Protein AF-A0A7V8E7R6-F1 (afdb_monomer)

Radius of gyration: 21.78 Å; Cα contacts (8 Å, |Δi|>4): 626; chains: 1; bounding box: 42×85×64 Å

Mean predicted aligned error: 9.99 Å

Solvent-accessible surface area (backbone atoms only — not comparable to full-atom values): 15320 Å² total; per-residue (Å²): 137,84,82,84,85,79,83,88,80,85,76,82,77,82,76,70,85,74,75,77,72,74,58,51,33,37,39,53,41,82,53,75,58,77,66,81,91,68,82,72,60,93,89,59,67,60,75,64,45,69,45,53,40,30,40,79,89,53,34,32,37,38,40,28,43,61,83,70,52,74,45,80,29,58,40,40,65,36,43,77,45,80,27,34,52,94,82,19,63,25,31,38,32,32,40,26,54,39,57,73,43,44,35,44,33,45,32,40,35,44,62,56,42,62,55,37,44,35,37,34,37,36,58,88,75,66,41,75,50,75,47,60,43,44,33,67,33,37,48,39,79,59,93,64,74,78,74,84,50,64,65,59,66,67,60,77,87,72,54,58,78,55,79,56,69,58,42,46,35,100,59,29,35,62,92,19,40,41,46,63,54,41,26,33,62,56,91,96,42,77,40,80,76,45,62,48,25,44,32,38,39,47,47,62,46,82,43,62,47,65,65,36,81,45,71,62,61,44,40,40,43,31,28,44,31,28,38,78,86,64,84,43,45,30,44,34,41,40,29,44,82,40,35,42,37,44,32,35,36,57,54,65,51,36,67,42,47,32,48,70,82,55,41,36,46,70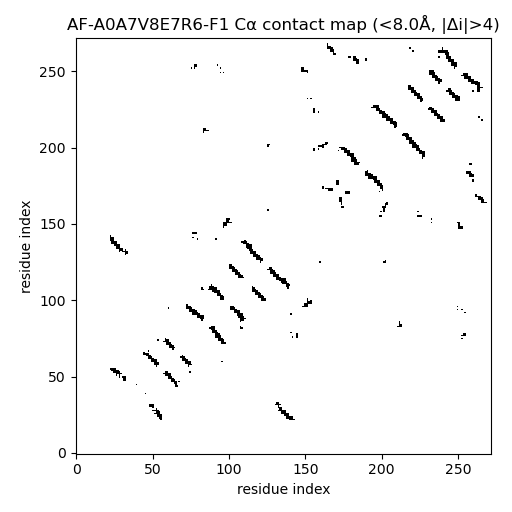,50,80,74,78,85,127

Foldseek 3Di:
DDDDDDDDDDDPDPDDPPPPDFFFWFPPLPDWQDDPPDDDPVPQQDQKTWDWGDGSVFTWIWIQHSVRDIDIWGKFFADWDQAQPPQARIWTWIKTDDAAWIKIKTKRHHQWDQKTWIWMATQVVLDIDITIGGGTTGGDPGPDRDDFDHDYQHDQVSGDQAPEFWKDDPQATNAWGKFAFWFFDDPNDTHGDAGIKTKHWRYKDWACAPNRPHRHIWMWIWIWIAGPVRPWIWTWIAIQVDQKGWIQGPRRRHITITGRPDHMGGDDDDDD

pLDDT: mean 77.64, std 20.37, range [22.27, 96.31]

Secondary structure (DSSP, 8-state):
-PPPP-------------------EEEE--S------PPPPTTPPPPPEEEEEE-SS-EEEEEE-TT--EEEEEEEEEEEEEPPTTT-SEEEEEEEEETTEEEEEEEEE-SEEEEEEEEEEETTTTEEEEEEEEEEEEE---SS---PPPP----GGGSPPP-S--EEBTTEETTEEEE-SEEEEETTEEEEEES-EEEEEEEEEEEPSSSSS-SS-EEEEEEEEEETTS--EEEEEEESS-SEEEEEETTTTEEEEEE-SS--EEPPPPP-

Sequence (272 aa):
MPFPMKPLMTLVLLAAPVLAADPEITLSLDGPAVKPSDKLPDGAKPPPELSIRLDKENASLVWTDSSLRKRTYQLDVIANHPGPRPWSDNLAWLVARSKDDFWILWAYVNEAGPHCWINYYHFSENRIRMDMFRGKYVYRPPAAFTNAPAEIDVPLEKAPVWKGRKFKHKDFGPEGGKFGKLRVLEGSDWKDREGTLLVKPLIDLDVRANNGWETEPWTEVHCLARSEDGTRLYYVVTYTAVNHGWVVDLKDGRVLKTHFGEAVKVEPKEPK

Structure (mmCIF, N/CA/C/O backbone):
data_AF-A0A7V8E7R6-F1
#
_entry.id   AF-A0A7V8E7R6-F1
#
loop_
_atom_site.group_PDB
_atom_site.id
_atom_site.type_symbol
_atom_site.label_atom_id
_atom_site.label_alt_id
_atom_site.label_comp_id
_atom_site.label_asym_id
_atom_site.label_entity_id
_atom_site.label_seq_id
_atom_site.pdbx_PDB_ins_code
_atom_site.Cartn_x
_atom_site.Cartn_y
_atom_site.Cartn_z
_atom_site.occupancy
_atom_site.B_iso_or_equiv
_atom_site.auth_seq_id
_atom_site.auth_comp_id
_atom_site.auth_asym_id
_atom_site.auth_atom_id
_atom_site.pdbx_PDB_model_num
ATOM 1 N N . MET A 1 1 ? 14.959 53.508 -27.840 1.00 29.61 1 MET A N 1
ATOM 2 C CA . MET A 1 1 ? 15.548 52.546 -28.796 1.00 29.61 1 MET A CA 1
ATOM 3 C C . MET A 1 1 ? 14.625 51.337 -28.869 1.00 29.61 1 MET A C 1
ATOM 5 O O . MET A 1 1 ? 14.282 50.825 -27.809 1.00 29.61 1 MET A O 1
ATOM 9 N N . PRO A 1 2 ? 14.136 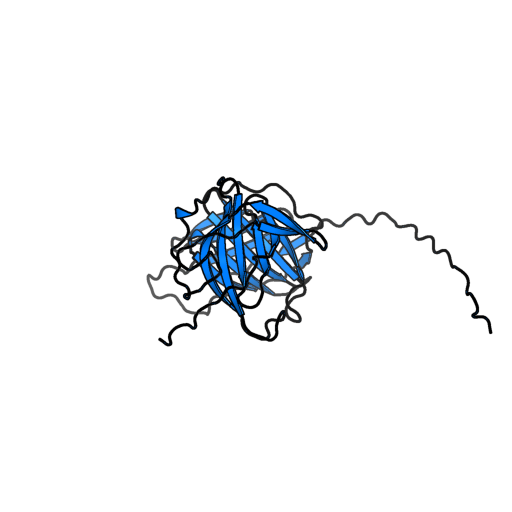50.968 -30.062 1.00 29.84 2 PRO A N 1
ATOM 10 C CA . PRO A 1 2 ? 13.119 49.936 -30.252 1.00 29.84 2 PRO A CA 1
ATOM 11 C C . PRO A 1 2 ? 13.749 48.538 -30.337 1.00 29.84 2 PRO A C 1
ATOM 13 O O . PRO A 1 2 ? 14.817 48.370 -30.923 1.00 29.84 2 PRO A O 1
ATOM 16 N N . PHE A 1 3 ? 13.076 47.535 -29.774 1.00 26.72 3 PHE A N 1
ATOM 17 C CA . PHE A 1 3 ? 13.408 46.125 -29.992 1.00 26.72 3 PHE A CA 1
ATOM 18 C C . PHE A 1 3 ? 12.838 45.657 -31.343 1.00 26.72 3 PHE A C 1
ATOM 20 O O . PHE A 1 3 ? 11.693 45.994 -31.656 1.00 26.72 3 PHE A O 1
ATOM 27 N N . PRO A 1 4 ? 13.583 44.879 -32.148 1.00 29.48 4 PRO A N 1
ATOM 28 C CA . PRO A 1 4 ? 13.071 44.364 -33.408 1.00 29.48 4 PRO A CA 1
ATOM 29 C C . PRO A 1 4 ? 12.166 43.148 -33.165 1.00 29.48 4 PRO A C 1
ATOM 31 O O . PRO A 1 4 ? 12.576 42.161 -32.555 1.00 29.48 4 PRO A O 1
ATOM 34 N N . MET A 1 5 ? 10.940 43.210 -33.690 1.00 27.50 5 MET A N 1
ATOM 35 C CA . MET A 1 5 ? 10.088 42.038 -33.894 1.00 27.50 5 MET A CA 1
ATOM 36 C C . MET A 1 5 ? 10.681 41.159 -35.004 1.00 27.50 5 MET A C 1
ATOM 38 O O . MET A 1 5 ? 11.069 41.662 -36.058 1.00 27.50 5 MET A O 1
ATOM 42 N N . LYS A 1 6 ? 10.710 39.841 -34.785 1.00 27.59 6 LYS A N 1
ATOM 43 C CA . LYS A 1 6 ? 10.916 38.831 -35.834 1.00 27.59 6 LYS A CA 1
ATOM 44 C C . LYS A 1 6 ? 9.596 38.096 -36.114 1.00 27.59 6 LYS A C 1
ATOM 46 O O . LYS A 1 6 ? 8.773 37.988 -35.207 1.00 27.59 6 LYS A O 1
ATOM 51 N N . PRO A 1 7 ? 9.376 37.636 -37.359 1.00 27.25 7 PRO A N 1
ATOM 52 C CA . PRO A 1 7 ? 8.067 37.213 -37.843 1.00 27.25 7 PRO A CA 1
ATOM 53 C C . PRO A 1 7 ? 7.628 35.861 -37.272 1.00 27.25 7 PRO A C 1
ATOM 55 O O . PRO A 1 7 ? 8.436 34.958 -37.056 1.00 27.25 7 PRO A O 1
ATOM 58 N N . LEU A 1 8 ? 6.313 35.742 -37.081 1.00 24.84 8 LEU A N 1
ATOM 59 C CA . LEU A 1 8 ? 5.605 34.513 -36.750 1.00 24.84 8 LEU A CA 1
ATOM 60 C C . LEU A 1 8 ? 5.703 33.552 -37.946 1.00 24.84 8 LEU A C 1
ATOM 62 O O . LEU A 1 8 ? 5.167 33.832 -39.017 1.00 24.84 8 LEU A O 1
ATOM 66 N N . MET A 1 9 ? 6.397 32.429 -37.775 1.00 23.08 9 MET A N 1
ATOM 67 C CA . MET A 1 9 ? 6.397 31.335 -38.743 1.00 23.08 9 MET A CA 1
ATOM 68 C C . MET A 1 9 ? 5.284 30.364 -38.335 1.00 23.08 9 MET A C 1
ATOM 70 O O . MET A 1 9 ? 5.404 29.647 -37.343 1.00 23.08 9 MET A O 1
ATOM 74 N N . THR A 1 10 ? 4.164 30.389 -39.056 1.00 25.72 10 THR A N 1
ATOM 75 C CA . THR A 1 10 ? 3.046 29.460 -38.855 1.00 25.72 10 THR A CA 1
ATOM 76 C C . THR A 1 10 ? 3.458 28.071 -39.335 1.00 25.72 10 THR A C 1
ATOM 78 O O . THR A 1 10 ? 3.498 27.805 -40.534 1.00 25.72 10 THR A O 1
ATOM 81 N N . LEU A 1 11 ? 3.770 27.182 -38.394 1.00 22.27 11 LEU A N 1
ATOM 82 C CA . LEU A 1 11 ? 3.982 25.764 -38.659 1.00 22.27 11 LEU A CA 1
ATOM 83 C C . LEU A 1 11 ? 2.630 25.047 -38.544 1.00 22.27 11 LEU A C 1
ATOM 85 O O . LEU A 1 11 ? 2.137 24.799 -37.446 1.00 22.27 11 LEU A O 1
ATOM 89 N N . VAL A 1 12 ? 2.010 24.739 -39.684 1.00 24.33 12 VAL A N 1
ATOM 90 C CA . VAL A 1 12 ? 0.853 23.836 -39.738 1.00 24.33 12 VAL A CA 1
ATOM 91 C C . VAL A 1 12 ? 1.382 22.407 -39.608 1.00 24.33 12 VAL A C 1
ATOM 93 O O . VAL A 1 12 ? 1.793 21.803 -40.596 1.00 24.33 12 VAL A O 1
ATOM 96 N N . LEU A 1 13 ? 1.415 21.869 -38.384 1.00 23.72 13 LEU A N 1
ATOM 97 C CA . LEU A 1 13 ? 1.573 20.429 -38.184 1.00 23.72 13 LEU A CA 1
ATOM 98 C C . LEU A 1 13 ? 0.229 19.753 -38.467 1.00 23.72 13 LEU A C 1
ATOM 100 O O . LEU A 1 13 ? -0.697 19.809 -37.659 1.00 23.72 13 LEU A O 1
ATOM 104 N N . LEU A 1 14 ? 0.143 19.084 -39.613 1.00 26.44 14 LEU A N 1
ATOM 105 C CA . LEU A 1 14 ? -0.821 18.011 -39.825 1.00 26.44 14 LEU A CA 1
ATOM 106 C C . LEU A 1 14 ? -0.431 16.860 -38.891 1.00 26.44 14 LEU A C 1
ATOM 108 O O . LEU A 1 14 ? 0.459 16.069 -39.199 1.00 26.44 14 LEU A O 1
ATOM 112 N N . ALA A 1 15 ? -1.061 16.802 -37.719 1.00 27.45 15 ALA A N 1
ATOM 113 C CA . ALA A 1 15 ? -0.981 15.641 -36.848 1.00 27.45 15 ALA A CA 1
ATOM 114 C C . ALA A 1 15 ? -1.696 14.476 -37.545 1.00 27.45 15 ALA A C 1
ATOM 116 O O . ALA A 1 15 ? -2.922 14.455 -37.651 1.00 27.45 15 ALA A O 1
ATOM 117 N N . ALA A 1 16 ? -0.923 13.512 -38.044 1.00 29.59 16 ALA A N 1
ATOM 118 C CA . ALA A 1 16 ? -1.454 12.186 -38.315 1.00 29.59 16 ALA A CA 1
ATOM 119 C C . ALA A 1 16 ? -2.061 11.635 -37.010 1.00 29.59 16 ALA A C 1
ATOM 121 O O . ALA A 1 16 ? -1.500 11.894 -35.939 1.00 29.59 16 ALA A O 1
ATOM 122 N N . PRO A 1 17 ? -3.181 10.893 -37.058 1.00 29.42 17 PRO A N 1
ATOM 123 C CA . PRO A 1 17 ? -3.684 10.215 -35.877 1.00 29.42 17 PRO A CA 1
ATOM 124 C C . PRO A 1 17 ? -2.601 9.242 -35.412 1.00 29.42 17 PRO A C 1
ATOM 126 O O . PRO A 1 17 ? -2.342 8.222 -36.050 1.00 29.42 17 PRO A O 1
ATOM 129 N N . VAL A 1 18 ? -1.935 9.585 -34.310 1.00 30.77 18 VAL A N 1
ATOM 130 C CA . VAL A 1 18 ? -1.159 8.622 -33.542 1.00 30.77 18 VAL A CA 1
ATOM 131 C C . VAL A 1 18 ? -2.196 7.632 -33.037 1.00 30.77 18 VAL A C 1
ATOM 133 O O . VAL A 1 18 ? -2.938 7.926 -32.103 1.00 30.77 18 VAL A O 1
ATOM 136 N N . LEU A 1 19 ? -2.314 6.495 -33.727 1.00 30.22 19 LEU A N 1
ATOM 137 C CA . LEU A 1 19 ? -2.938 5.299 -33.182 1.00 30.22 19 LEU A CA 1
ATOM 138 C C . LEU A 1 19 ? -2.302 5.102 -31.809 1.00 30.22 19 LEU A C 1
ATOM 140 O O . LEU A 1 19 ? -1.106 4.823 -31.721 1.00 30.22 19 LEU A O 1
ATOM 144 N N . ALA A 1 20 ? -3.074 5.374 -30.757 1.00 32.69 20 ALA A N 1
ATOM 145 C CA . ALA A 1 20 ? -2.642 5.169 -29.391 1.00 32.69 20 ALA A CA 1
ATOM 146 C C . ALA A 1 20 ? -2.243 3.699 -29.289 1.00 32.69 20 ALA A C 1
ATOM 148 O O . ALA A 1 20 ? -3.095 2.817 -29.381 1.00 32.69 20 ALA A O 1
ATOM 149 N N . ALA A 1 21 ? -0.939 3.438 -29.213 1.00 34.12 21 ALA A N 1
ATOM 150 C CA . ALA A 1 21 ? -0.452 2.107 -28.925 1.00 34.12 21 ALA A CA 1
ATOM 151 C C . ALA A 1 21 ? -1.077 1.702 -27.587 1.00 34.12 21 ALA A C 1
ATOM 153 O O . ALA A 1 21 ? -0.951 2.446 -26.610 1.00 34.12 21 ALA A O 1
ATOM 154 N N . ASP A 1 22 ? -1.790 0.574 -27.570 1.00 31.77 22 ASP A N 1
ATOM 155 C CA . ASP A 1 22 ? -2.333 -0.001 -26.342 1.00 31.77 22 ASP A CA 1
ATOM 156 C C . ASP A 1 22 ? -1.245 0.019 -25.256 1.00 31.77 22 ASP A C 1
ATOM 158 O O . ASP A 1 22 ? -0.091 -0.324 -25.552 1.00 31.77 22 ASP A O 1
ATOM 162 N N . PRO A 1 23 ? -1.561 0.413 -24.012 1.00 34.09 23 PRO A N 1
ATOM 163 C CA . PRO A 1 23 ? -0.580 0.341 -22.946 1.00 34.09 23 PRO A CA 1
ATOM 164 C C . PRO A 1 23 ? -0.140 -1.114 -22.759 1.00 34.09 23 PRO A C 1
ATOM 166 O O . PRO A 1 23 ? -0.935 -1.991 -22.430 1.00 34.09 23 PRO A O 1
ATOM 169 N N . GLU A 1 24 ? 1.141 -1.370 -23.008 1.00 35.69 24 GLU A N 1
ATOM 170 C CA . GLU A 1 24 ? 1.764 -2.675 -22.829 1.00 35.69 24 GLU A CA 1
ATOM 171 C C . GLU A 1 24 ? 2.486 -2.688 -21.479 1.00 35.69 24 GLU A C 1
ATOM 173 O O . GLU A 1 24 ? 3.536 -2.064 -21.314 1.00 35.69 24 GLU A O 1
ATOM 178 N N . ILE A 1 25 ? 1.918 -3.399 -20.506 1.00 38.38 25 ILE A N 1
ATOM 179 C CA . ILE A 1 25 ? 2.658 -3.848 -19.328 1.00 38.38 25 ILE A CA 1
ATOM 180 C C . ILE A 1 25 ? 2.915 -5.332 -19.527 1.00 38.38 25 ILE A C 1
ATOM 182 O O . ILE A 1 25 ? 2.019 -6.153 -19.350 1.00 38.38 25 ILE A O 1
ATOM 186 N N . THR A 1 26 ? 4.155 -5.660 -19.868 1.00 40.03 26 THR A N 1
ATOM 187 C CA . THR A 1 26 ? 4.641 -7.035 -19.826 1.00 40.03 26 THR A CA 1
ATOM 188 C C . THR A 1 26 ? 5.736 -7.086 -18.764 1.00 40.03 26 THR A C 1
ATOM 190 O O . THR A 1 26 ? 6.922 -6.915 -19.058 1.00 40.03 26 THR A O 1
ATOM 193 N N . LEU A 1 27 ? 5.345 -7.308 -17.504 1.00 44.38 27 LEU A N 1
ATOM 194 C CA . LEU A 1 27 ? 6.258 -7.885 -16.515 1.00 44.38 27 LEU A CA 1
ATOM 195 C C . LEU A 1 27 ? 6.048 -9.402 -16.531 1.00 44.38 27 LEU A C 1
ATOM 197 O O . LEU A 1 27 ? 5.333 -9.967 -15.700 1.00 44.38 27 LEU A O 1
ATOM 201 N N . SER A 1 28 ? 6.692 -10.060 -17.500 1.00 38.59 28 SER A N 1
ATOM 202 C CA . SER A 1 28 ? 6.899 -11.510 -17.456 1.00 38.59 28 SER A CA 1
ATOM 203 C C . SER A 1 28 ? 8.041 -11.778 -16.487 1.00 38.59 28 SER A C 1
ATOM 205 O O . SER A 1 28 ? 9.219 -11.779 -16.848 1.00 38.59 28 SER A O 1
ATOM 207 N N . LEU A 1 29 ? 7.698 -11.923 -15.212 1.00 43.72 29 LEU A N 1
ATOM 208 C CA . LEU A 1 29 ? 8.645 -12.310 -14.175 1.00 43.72 29 LEU A CA 1
ATOM 209 C C . LEU A 1 29 ? 8.659 -13.839 -14.111 1.00 43.72 29 LEU A C 1
ATOM 211 O O . LEU A 1 29 ? 8.202 -14.447 -13.147 1.00 43.72 29 LEU A O 1
ATOM 215 N N . ASP A 1 30 ? 9.152 -14.466 -15.180 1.00 34.34 30 ASP A N 1
ATOM 216 C CA . ASP A 1 30 ? 9.406 -15.906 -15.209 1.00 34.34 30 ASP A CA 1
ATOM 217 C C . ASP A 1 30 ? 10.691 -16.194 -14.429 1.00 34.34 30 ASP A C 1
ATOM 219 O O . ASP A 1 30 ? 11.788 -16.328 -14.973 1.00 34.34 30 ASP A O 1
ATOM 223 N N . GLY A 1 31 ? 10.559 -16.229 -13.109 1.00 34.59 31 GLY A N 1
ATOM 224 C CA . GLY A 1 31 ? 11.635 -16.603 -12.207 1.00 34.59 31 GLY A CA 1
ATOM 225 C C . GLY A 1 31 ? 11.184 -16.525 -10.751 1.00 34.59 31 GLY A C 1
ATOM 226 O O . GLY A 1 31 ? 10.507 -15.564 -10.381 1.00 34.59 31 GLY A O 1
ATOM 227 N N . PRO A 1 32 ? 11.543 -17.504 -9.901 1.00 38.00 32 PRO A N 1
ATOM 228 C CA . PRO A 1 32 ? 11.244 -17.419 -8.479 1.00 38.00 32 PRO A CA 1
ATOM 229 C C . PRO A 1 32 ? 11.899 -16.164 -7.894 1.00 38.00 32 PRO A C 1
ATOM 231 O O . PRO A 1 32 ? 13.014 -15.796 -8.283 1.00 38.00 32 PRO A O 1
ATOM 234 N N . ALA A 1 33 ? 11.244 -15.528 -6.918 1.00 47.72 33 ALA A N 1
ATOM 235 C CA . ALA A 1 33 ? 11.932 -14.584 -6.044 1.00 47.72 33 ALA A CA 1
ATOM 236 C C . ALA A 1 33 ? 13.171 -15.302 -5.484 1.00 47.72 33 ALA A C 1
ATOM 238 O O . ALA A 1 33 ? 13.044 -16.334 -4.819 1.00 47.72 33 ALA A O 1
ATOM 239 N N . VAL A 1 34 ? 14.371 -14.816 -5.819 1.00 41.66 34 VAL A N 1
ATOM 240 C CA . VAL A 1 34 ? 15.618 -15.484 -5.428 1.00 41.66 34 VAL A CA 1
ATOM 241 C C . VAL A 1 34 ? 15.714 -15.436 -3.907 1.00 41.66 34 VAL A C 1
ATOM 243 O O . VAL A 1 34 ? 16.035 -14.397 -3.333 1.00 41.66 34 VAL A O 1
ATOM 246 N N . LYS A 1 35 ? 15.434 -16.562 -3.246 1.00 48.91 35 LYS A N 1
ATOM 247 C CA . LYS A 1 35 ? 15.806 -16.757 -1.845 1.00 48.91 35 LYS A CA 1
ATOM 248 C C . LYS A 1 35 ? 17.304 -17.082 -1.788 1.00 48.91 35 LYS A C 1
ATOM 250 O O . LYS A 1 35 ? 17.801 -17.765 -2.688 1.00 48.91 35 LYS A O 1
ATOM 255 N N . PRO A 1 36 ? 18.033 -16.604 -0.764 1.00 38.38 36 PRO A N 1
ATOM 256 C CA . PRO A 1 36 ? 19.377 -17.090 -0.472 1.00 38.38 36 PRO A CA 1
ATOM 257 C C . PRO A 1 36 ? 19.381 -18.625 -0.443 1.00 38.38 36 PRO A C 1
ATOM 259 O O . PRO A 1 36 ? 18.418 -19.241 0.010 1.00 38.38 36 PRO A O 1
ATOM 262 N N . SER A 1 37 ? 20.430 -19.218 -1.004 1.00 40.53 37 SER A N 1
ATOM 263 C CA . SER A 1 37 ? 20.566 -20.614 -1.436 1.00 40.53 37 SER A CA 1
ATOM 264 C C . SER A 1 37 ? 20.646 -21.663 -0.316 1.00 40.53 37 SER A C 1
ATOM 266 O O . SER A 1 37 ? 21.467 -22.579 -0.390 1.00 40.53 37 SER A O 1
ATOM 268 N N . ASP A 1 38 ? 19.810 -21.570 0.710 1.00 45.09 38 ASP A N 1
ATOM 269 C CA . ASP A 1 38 ? 19.835 -22.521 1.814 1.00 45.09 38 ASP A CA 1
ATOM 270 C C . ASP A 1 38 ? 18.951 -23.726 1.477 1.00 45.09 38 ASP A C 1
ATOM 272 O O . ASP A 1 38 ? 17.733 -23.611 1.312 1.00 45.09 38 ASP A O 1
ATOM 276 N N . LYS A 1 39 ? 19.569 -24.910 1.363 1.00 54.25 39 LYS A N 1
ATOM 277 C CA . LYS A 1 39 ? 18.823 -26.173 1.389 1.00 54.25 39 LYS A CA 1
ATOM 278 C C . LYS A 1 39 ? 17.984 -26.188 2.666 1.00 54.25 39 LYS A C 1
ATOM 280 O O . LYS A 1 39 ? 18.527 -26.070 3.763 1.00 54.25 39 LYS A O 1
ATOM 285 N N . LEU A 1 40 ? 16.669 -26.324 2.518 1.00 53.66 40 LEU A N 1
ATOM 286 C CA . LEU A 1 40 ? 15.777 -26.488 3.659 1.00 53.66 40 LEU A CA 1
ATOM 287 C C . LEU A 1 40 ? 16.132 -27.793 4.398 1.00 53.66 40 LEU A C 1
ATOM 289 O O . LEU A 1 40 ? 16.408 -28.792 3.730 1.00 53.66 40 LEU A O 1
ATOM 293 N N . PRO A 1 41 ? 16.129 -27.808 5.743 1.00 68.69 41 PRO A N 1
ATOM 294 C CA . PRO A 1 41 ? 16.259 -29.040 6.515 1.00 68.69 41 PRO A CA 1
ATOM 295 C C . PRO A 1 41 ? 15.200 -30.069 6.104 1.00 68.69 41 PRO A C 1
ATOM 297 O O . PRO A 1 41 ? 14.075 -29.690 5.762 1.00 68.69 41 PRO A O 1
ATOM 300 N N . ASP A 1 42 ? 15.524 -31.360 6.195 1.00 67.75 42 ASP A N 1
ATOM 301 C CA . ASP A 1 42 ? 14.552 -32.428 5.945 1.00 67.75 42 ASP A CA 1
ATOM 302 C C . ASP A 1 42 ? 13.309 -32.241 6.834 1.00 67.75 42 ASP A C 1
ATOM 304 O O . ASP A 1 42 ? 13.399 -32.127 8.057 1.00 67.75 42 ASP A O 1
ATOM 308 N N . GLY A 1 43 ? 12.134 -32.163 6.202 1.00 71.62 43 GLY A N 1
ATOM 309 C CA . GLY A 1 43 ? 10.846 -31.939 6.871 1.00 71.62 43 GLY A CA 1
ATOM 310 C C . GLY A 1 43 ? 10.443 -30.471 7.076 1.00 71.62 43 GLY A C 1
ATOM 311 O O . GLY A 1 43 ? 9.321 -30.213 7.519 1.00 71.62 43 GLY A O 1
ATOM 312 N N . ALA A 1 44 ? 11.289 -29.495 6.728 1.00 69.94 44 ALA A N 1
ATOM 313 C CA . ALA A 1 44 ? 10.899 -28.088 6.767 1.00 69.94 44 ALA A CA 1
ATOM 314 C C . ALA A 1 44 ? 9.915 -27.758 5.631 1.00 69.94 44 ALA A C 1
ATOM 316 O O . ALA A 1 44 ? 10.143 -28.078 4.463 1.00 69.94 44 ALA A O 1
ATOM 317 N N . LYS A 1 45 ? 8.809 -27.082 5.969 1.00 67.00 45 LYS A N 1
ATOM 318 C CA . LYS A 1 45 ? 7.871 -26.570 4.963 1.00 67.00 45 LYS A CA 1
ATOM 319 C C . LYS A 1 45 ? 8.560 -25.496 4.115 1.00 67.00 45 LYS A C 1
ATOM 321 O O . LYS A 1 45 ? 9.253 -24.646 4.683 1.00 67.00 45 LYS A O 1
ATOM 326 N N . PRO A 1 46 ? 8.354 -25.485 2.787 1.00 64.06 46 PRO A N 1
ATOM 327 C CA . PRO A 1 46 ? 8.902 -24.434 1.955 1.00 64.06 46 PRO A CA 1
ATOM 328 C C . PRO A 1 46 ? 8.329 -23.074 2.377 1.00 64.06 46 PRO A C 1
ATOM 330 O O . PRO A 1 46 ? 7.144 -22.970 2.711 1.00 64.06 46 PRO A O 1
ATOM 333 N N . PRO A 1 47 ? 9.157 -22.017 2.395 1.00 65.12 47 PRO A N 1
ATOM 334 C CA . PRO A 1 47 ? 8.676 -20.683 2.701 1.00 65.12 47 PRO A CA 1
ATOM 335 C C . PRO A 1 47 ? 7.697 -20.231 1.608 1.00 65.12 47 PRO A C 1
ATOM 337 O O . PRO A 1 47 ? 7.984 -20.511 0.441 1.00 65.12 47 PRO A O 1
ATOM 340 N N . PRO A 1 48 ? 6.632 -19.473 1.942 1.00 69.75 48 PRO A N 1
ATOM 341 C CA . PRO A 1 48 ? 5.665 -18.984 0.964 1.00 69.75 48 PRO A CA 1
ATOM 342 C C . PRO A 1 48 ? 6.336 -18.345 -0.253 1.00 69.75 48 PRO A C 1
ATOM 344 O O . PRO A 1 48 ? 7.370 -17.663 -0.130 1.00 69.75 48 PRO A O 1
ATOM 347 N N . GLU A 1 49 ? 5.765 -18.593 -1.422 1.00 74.75 49 GLU A N 1
ATOM 348 C CA . GLU A 1 49 ? 6.257 -18.111 -2.708 1.00 74.75 49 GLU A CA 1
ATOM 349 C C . GLU A 1 49 ? 5.235 -17.167 -3.333 1.00 74.75 49 GLU A C 1
ATOM 351 O O . GLU A 1 49 ? 4.033 -17.431 -3.319 1.00 74.75 49 GLU A O 1
ATOM 356 N N . LEU A 1 50 ? 5.735 -16.054 -3.862 1.00 70.56 50 LEU A N 1
ATOM 357 C CA . LEU A 1 50 ? 4.949 -15.071 -4.584 1.00 70.56 50 LEU A CA 1
ATOM 358 C C . LEU A 1 50 ? 5.442 -15.041 -6.026 1.00 70.56 50 LEU A C 1
ATOM 360 O O . LEU A 1 50 ? 6.618 -14.769 -6.274 1.00 70.56 50 LEU A O 1
ATOM 364 N N . SER A 1 51 ? 4.538 -15.292 -6.961 1.00 71.50 51 SER A N 1
ATOM 365 C CA . SER A 1 51 ? 4.770 -15.098 -8.386 1.00 71.50 51 SER A CA 1
ATOM 366 C C . SER A 1 51 ? 3.828 -14.006 -8.871 1.00 71.50 51 SER A C 1
ATOM 368 O O . SER A 1 51 ? 2.631 -14.037 -8.594 1.00 71.50 51 SER A O 1
ATOM 370 N N . ILE A 1 52 ? 4.367 -13.025 -9.583 1.00 69.81 52 ILE A N 1
ATOM 371 C CA . ILE A 1 52 ? 3.591 -11.927 -10.156 1.00 69.81 52 ILE A CA 1
ATOM 372 C C . ILE A 1 52 ? 3.712 -12.052 -11.665 1.00 69.81 52 ILE A C 1
ATOM 374 O O . ILE A 1 52 ? 4.819 -12.060 -12.197 1.00 69.81 52 ILE A O 1
ATOM 378 N N . ARG A 1 53 ? 2.576 -12.146 -12.347 1.00 68.25 53 ARG A N 1
ATOM 379 C CA . ARG A 1 53 ? 2.508 -12.131 -13.802 1.00 68.25 53 ARG A CA 1
ATOM 380 C C . ARG A 1 53 ? 1.732 -10.898 -14.214 1.00 68.25 53 ARG A C 1
ATOM 382 O O . ARG A 1 53 ? 0.559 -10.780 -13.884 1.00 68.25 53 ARG A O 1
ATOM 389 N N . LEU A 1 54 ? 2.376 -9.986 -14.926 1.00 63.50 54 LEU A N 1
ATOM 390 C CA . LEU A 1 54 ? 1.703 -8.831 -15.508 1.00 63.50 54 LEU A CA 1
ATOM 391 C C . LEU A 1 54 ? 1.845 -8.966 -17.015 1.00 63.50 54 LEU A C 1
ATOM 393 O O . LEU A 1 54 ? 2.935 -8.754 -17.541 1.00 63.50 54 LEU A O 1
ATOM 397 N N . ASP A 1 55 ? 0.780 -9.385 -17.687 1.00 60.66 55 ASP A N 1
ATOM 398 C CA . ASP A 1 55 ? 0.715 -9.372 -19.145 1.00 60.66 55 ASP A CA 1
ATOM 399 C C . ASP A 1 55 ? -0.431 -8.481 -19.642 1.00 60.66 55 ASP A C 1
ATOM 401 O O . ASP A 1 55 ? -1.254 -8.001 -18.858 1.00 60.66 55 ASP A O 1
ATOM 405 N N . LYS A 1 56 ? -0.449 -8.238 -20.959 1.00 54.75 56 LYS A N 1
ATOM 406 C CA . LYS A 1 56 ? -1.381 -7.327 -21.640 1.00 54.75 56 LYS A CA 1
ATOM 407 C C . LYS A 1 56 ? -2.855 -7.642 -21.357 1.00 54.75 56 LYS A C 1
ATOM 409 O O . LYS A 1 56 ? -3.682 -6.735 -21.386 1.00 54.75 56 LYS A O 1
ATOM 414 N N . GLU A 1 57 ? -3.186 -8.909 -21.132 1.00 58.72 57 GLU A N 1
ATOM 415 C CA . GLU A 1 57 ? -4.569 -9.378 -21.021 1.00 58.72 57 GLU A CA 1
ATOM 416 C C . GLU A 1 57 ? -4.949 -9.695 -19.573 1.00 58.72 57 GLU A C 1
ATOM 418 O O . GLU A 1 57 ? -6.108 -9.552 -19.194 1.00 58.72 57 GLU A O 1
ATOM 423 N N . ASN A 1 58 ? -3.976 -10.108 -18.758 1.00 64.12 58 ASN A N 1
ATOM 424 C CA . ASN A 1 58 ? -4.163 -10.570 -17.396 1.00 64.12 58 ASN A CA 1
ATOM 425 C C . ASN A 1 58 ? -2.970 -10.164 -16.520 1.00 64.12 58 ASN A C 1
ATOM 427 O O . ASN A 1 58 ? -1.874 -10.729 -16.577 1.00 64.12 58 ASN A O 1
AT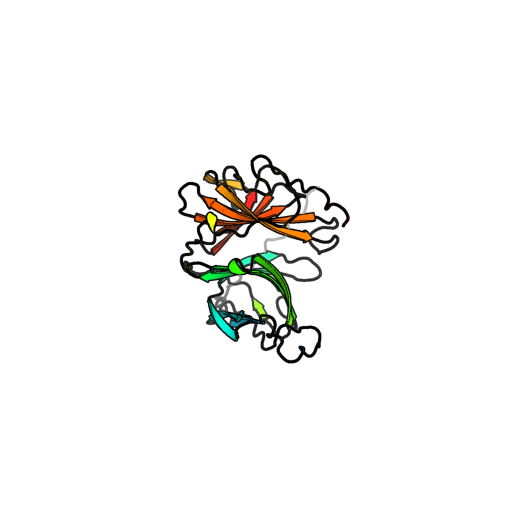OM 431 N N . ALA A 1 59 ? -3.220 -9.226 -15.616 1.00 76.25 59 ALA A N 1
ATOM 432 C CA . ALA A 1 59 ? -2.363 -8.993 -14.471 1.00 76.25 59 ALA A CA 1
ATOM 433 C C . ALA A 1 59 ? -2.851 -9.874 -13.314 1.00 76.25 59 ALA A C 1
ATOM 435 O O . ALA A 1 59 ? -3.990 -9.769 -12.862 1.00 76.25 59 ALA A O 1
ATOM 436 N N . SER A 1 60 ? -1.997 -10.781 -12.848 1.00 82.31 60 SER A N 1
ATOM 437 C CA . SER A 1 60 ? -2.315 -11.727 -11.787 1.00 82.31 60 SER A CA 1
ATOM 438 C C . SER A 1 60 ? -1.184 -11.871 -10.778 1.00 82.31 60 SER A C 1
ATOM 440 O O . SER A 1 60 ? 0.008 -11.794 -11.085 1.00 82.31 60 SER A O 1
ATOM 442 N N . LEU A 1 61 ? -1.585 -12.111 -9.539 1.00 83.88 61 LEU A N 1
ATOM 443 C CA . LEU A 1 61 ? -0.711 -12.463 -8.437 1.00 83.88 61 LEU A CA 1
ATOM 444 C C . LEU A 1 61 ? -1.022 -13.902 -8.044 1.00 83.88 61 LEU A C 1
ATOM 446 O O . LEU A 1 61 ? -2.161 -14.224 -7.712 1.00 83.88 61 LEU A O 1
ATOM 450 N N . VAL A 1 62 ? -0.016 -14.769 -8.077 1.00 82.44 62 VAL A N 1
ATOM 451 C CA . VAL A 1 62 ? -0.113 -16.150 -7.607 1.00 82.44 62 VAL A CA 1
ATOM 452 C C . VAL A 1 62 ? 0.670 -16.265 -6.310 1.00 82.44 62 VAL A C 1
ATOM 454 O O . VAL A 1 62 ? 1.895 -16.163 -6.289 1.00 82.44 62 VAL A O 1
ATOM 457 N N . TRP A 1 63 ? -0.045 -16.498 -5.217 1.00 79.25 63 TRP A N 1
ATOM 458 C CA . TRP A 1 63 ? 0.548 -16.768 -3.914 1.00 79.25 63 TRP A CA 1
ATOM 459 C C . TRP A 1 63 ? 0.457 -18.258 -3.608 1.00 79.25 63 TRP A C 1
ATOM 461 O O . TRP A 1 63 ? -0.618 -18.855 -3.693 1.00 79.25 63 TRP A O 1
ATOM 471 N N . THR A 1 64 ? 1.592 -18.853 -3.252 1.00 76.44 64 THR A N 1
ATOM 472 C CA . THR A 1 64 ? 1.689 -20.232 -2.776 1.00 76.44 64 THR A CA 1
ATOM 473 C C . THR A 1 64 ? 2.033 -20.212 -1.295 1.00 76.44 64 THR A C 1
ATOM 475 O O . THR A 1 64 ? 3.117 -19.771 -0.908 1.00 76.44 64 THR A O 1
ATOM 478 N N . ASP A 1 65 ? 1.110 -20.685 -0.462 1.00 76.88 65 ASP A N 1
ATOM 479 C CA . ASP A 1 65 ? 1.292 -20.695 0.987 1.00 76.88 65 ASP A CA 1
ATOM 480 C C . ASP A 1 65 ? 2.236 -21.813 1.464 1.00 76.88 65 ASP A C 1
ATOM 482 O O . ASP A 1 65 ? 2.664 -22.682 0.702 1.00 76.88 65 ASP A O 1
ATOM 486 N N . SER A 1 66 ? 2.558 -21.824 2.762 1.00 72.88 66 SER A N 1
ATOM 487 C CA . SER A 1 66 ? 3.420 -22.861 3.364 1.00 72.88 66 SER A CA 1
ATOM 488 C C . SER A 1 66 ? 2.832 -24.284 3.316 1.00 72.88 66 SER A C 1
ATOM 490 O O . SER A 1 66 ? 3.530 -25.254 3.613 1.00 72.88 66 SER A O 1
ATOM 492 N N . SER A 1 67 ? 1.550 -24.424 2.967 1.00 77.38 67 SER A N 1
ATOM 493 C CA . SER A 1 67 ? 0.867 -25.698 2.719 1.00 77.38 67 SER A CA 1
ATOM 494 C C . SER A 1 67 ? 0.776 -26.053 1.231 1.00 77.38 67 SER A C 1
ATOM 496 O O . SER A 1 67 ? 0.094 -27.014 0.882 1.00 77.38 67 SER A O 1
ATOM 498 N N . LEU A 1 68 ? 1.478 -25.308 0.366 1.00 75.88 68 LEU A N 1
ATOM 499 C CA . LEU A 1 68 ? 1.490 -25.449 -1.092 1.00 75.88 68 LEU A CA 1
ATOM 500 C C . LEU A 1 68 ? 0.150 -25.136 -1.773 1.00 75.88 68 LEU A C 1
ATOM 502 O O . LEU A 1 68 ? -0.034 -25.451 -2.951 1.00 75.88 68 LEU A O 1
ATOM 506 N N . ARG A 1 69 ? -0.793 -24.495 -1.073 1.00 82.31 69 ARG A N 1
ATOM 507 C CA . ARG A 1 69 ? -2.036 -24.043 -1.704 1.00 82.31 69 ARG A CA 1
ATOM 508 C C . ARG A 1 69 ? -1.748 -22.804 -2.529 1.00 82.31 69 ARG A C 1
ATOM 510 O O . ARG A 1 69 ? -1.191 -21.832 -2.024 1.00 82.31 69 ARG A O 1
ATOM 517 N N . LYS A 1 70 ? -2.173 -22.846 -3.789 1.00 84.44 70 LYS A N 1
ATOM 518 C CA . LYS A 1 70 ? -2.081 -21.722 -4.717 1.00 84.44 70 LYS A CA 1
ATOM 519 C C . LYS A 1 70 ? -3.366 -20.911 -4.677 1.00 84.44 70 LYS A C 1
ATOM 521 O O . LYS A 1 70 ? -4.455 -21.470 -4.800 1.00 84.44 70 LYS A O 1
ATOM 526 N N . ARG A 1 71 ? -3.230 -19.599 -4.534 1.00 84.81 71 ARG A N 1
ATOM 527 C CA . ARG A 1 71 ? -4.309 -18.631 -4.730 1.00 84.81 71 ARG A CA 1
ATOM 528 C C . ARG A 1 71 ? -3.903 -17.681 -5.839 1.00 84.81 71 ARG A C 1
ATOM 530 O O . ARG A 1 71 ? -2.801 -17.140 -5.803 1.00 84.81 71 ARG A O 1
ATOM 537 N N . THR A 1 72 ? -4.800 -17.489 -6.795 1.00 86.75 72 THR A N 1
ATOM 538 C CA . THR A 1 72 ? -4.625 -16.522 -7.874 1.00 86.75 72 THR A CA 1
ATOM 539 C C . THR A 1 72 ? -5.537 -15.339 -7.607 1.00 86.75 72 THR A C 1
ATOM 541 O O . THR A 1 72 ? -6.735 -15.515 -7.392 1.00 86.75 72 THR A O 1
ATOM 544 N N . TYR A 1 73 ? -4.961 -14.148 -7.624 1.00 87.12 73 TYR A N 1
ATOM 545 C CA . TYR A 1 73 ? -5.660 -12.883 -7.480 1.00 87.12 73 TYR A CA 1
ATOM 546 C C . TYR A 1 73 ? -5.535 -12.109 -8.786 1.00 87.12 73 TYR A C 1
ATOM 548 O O . TYR A 1 73 ? -4.462 -12.101 -9.394 1.00 87.12 73 TYR A O 1
ATOM 556 N N . GLN A 1 74 ? -6.608 -11.432 -9.187 1.00 87.56 74 GLN A N 1
ATOM 557 C CA . GLN A 1 74 ? -6.512 -10.384 -10.195 1.00 87.56 74 GLN A CA 1
ATOM 558 C C . GLN A 1 74 ? -5.725 -9.215 -9.600 1.00 87.56 74 GLN A C 1
ATOM 560 O O . GLN A 1 74 ? -5.960 -8.839 -8.448 1.00 87.56 74 GLN A O 1
ATOM 565 N N . LEU A 1 75 ? -4.781 -8.680 -10.365 1.00 86.62 75 LEU A N 1
ATOM 566 C CA . LEU A 1 75 ? -3.905 -7.592 -9.960 1.00 86.62 75 LEU A CA 1
ATOM 567 C C . LEU A 1 75 ? -4.208 -6.367 -10.823 1.00 86.62 75 LEU A C 1
ATOM 569 O O . LEU A 1 75 ? -4.110 -6.425 -12.041 1.00 86.62 75 LEU A O 1
ATOM 573 N N . ASP A 1 76 ? -4.552 -5.252 -10.193 1.00 85.81 76 ASP A N 1
ATOM 574 C CA . ASP A 1 76 ? -4.908 -4.017 -10.888 1.00 85.81 76 ASP A CA 1
ATOM 575 C C . ASP A 1 76 ? -3.817 -2.975 -10.667 1.00 85.81 76 ASP A C 1
ATOM 577 O O . ASP A 1 76 ? -3.433 -2.730 -9.523 1.00 85.81 76 ASP A O 1
ATOM 581 N N . VAL A 1 77 ? -3.338 -2.322 -11.730 1.00 86.44 77 VAL A N 1
ATOM 582 C CA . VAL A 1 77 ? -2.527 -1.103 -11.587 1.00 86.44 77 VAL A CA 1
ATOM 583 C C . VAL A 1 77 ? -3.477 0.053 -11.296 1.00 86.44 77 VAL A C 1
ATOM 585 O O . VAL A 1 77 ? -4.415 0.287 -12.052 1.00 86.44 77 VAL A O 1
ATOM 588 N N . ILE A 1 78 ? -3.238 0.774 -10.205 1.00 88.38 78 ILE A N 1
ATOM 589 C CA . ILE A 1 78 ? -4.178 1.775 -9.675 1.00 88.38 78 ILE A CA 1
ATOM 590 C C . ILE A 1 78 ? -3.601 3.184 -9.575 1.00 88.38 78 ILE A C 1
ATOM 592 O O . ILE A 1 78 ? -4.351 4.146 -9.405 1.00 88.38 78 ILE A O 1
ATOM 596 N N . ALA A 1 79 ? -2.279 3.316 -9.671 1.00 89.25 79 ALA A N 1
ATOM 597 C CA . ALA A 1 79 ? -1.612 4.597 -9.841 1.00 89.25 79 ALA A CA 1
ATOM 598 C C . ALA A 1 79 ? -0.196 4.414 -10.386 1.00 89.25 79 ALA A C 1
ATOM 600 O O . ALA A 1 79 ? 0.431 3.368 -10.214 1.00 89.25 79 ALA A O 1
ATOM 601 N N . ASN A 1 80 ? 0.324 5.481 -10.988 1.00 90.19 80 ASN A N 1
ATOM 602 C CA . ASN A 1 80 ? 1.725 5.611 -11.350 1.00 90.19 80 ASN A CA 1
ATOM 603 C C . ASN A 1 80 ? 2.235 6.973 -10.874 1.00 90.19 80 ASN A C 1
ATOM 605 O O . ASN A 1 80 ? 1.643 8.008 -11.187 1.00 90.19 80 ASN A O 1
ATOM 609 N N . HIS A 1 81 ? 3.334 6.967 -10.131 1.00 91.25 81 HIS A N 1
ATOM 610 C CA . HIS A 1 81 ? 3.996 8.168 -9.630 1.00 91.25 81 HIS A CA 1
ATOM 611 C C . HIS A 1 81 ? 5.473 8.177 -10.038 1.00 91.25 81 HIS A C 1
ATOM 613 O O . HIS A 1 81 ? 6.004 7.132 -10.417 1.00 91.25 81 HIS A O 1
ATOM 619 N N . PRO A 1 82 ? 6.163 9.327 -9.952 1.00 92.38 82 PRO A N 1
ATOM 620 C CA . PRO A 1 82 ? 7.614 9.359 -10.090 1.00 92.38 82 PRO A CA 1
ATOM 621 C C . PRO A 1 82 ? 8.296 8.451 -9.058 1.00 92.38 82 PRO A C 1
ATOM 623 O O . PRO A 1 82 ? 7.986 8.505 -7.864 1.00 92.38 82 PRO A O 1
ATOM 626 N N . GLY A 1 83 ? 9.220 7.616 -9.528 1.00 92.31 83 GLY A N 1
ATOM 627 C CA . GLY A 1 83 ? 10.033 6.755 -8.674 1.00 92.31 83 GLY A CA 1
ATOM 628 C C . GLY A 1 83 ? 11.159 7.514 -7.950 1.00 92.31 83 GLY A C 1
ATOM 629 O O . GLY A 1 83 ? 11.439 8.675 -8.266 1.00 92.31 83 GLY A O 1
ATOM 630 N N . PRO A 1 84 ? 11.817 6.873 -6.968 1.00 90.44 84 PRO A N 1
ATOM 631 C CA . PRO A 1 84 ? 13.008 7.403 -6.317 1.00 90.44 84 PRO A CA 1
ATOM 632 C C . PRO A 1 84 ? 14.188 7.425 -7.293 1.00 90.44 84 PRO A C 1
ATOM 634 O O . PRO A 1 84 ? 14.630 6.383 -7.786 1.00 90.44 84 PRO A O 1
ATOM 637 N N . ARG A 1 85 ? 14.751 8.608 -7.550 1.00 88.94 85 ARG A N 1
ATOM 638 C CA . ARG A 1 85 ? 15.915 8.759 -8.439 1.00 88.94 85 ARG A CA 1
ATOM 639 C C . ARG A 1 85 ? 17.226 8.651 -7.656 1.00 88.94 85 ARG A C 1
ATOM 641 O O . ARG A 1 85 ? 17.303 9.238 -6.583 1.00 88.94 85 ARG A O 1
ATOM 648 N N . PRO A 1 86 ? 18.268 7.977 -8.188 1.00 90.88 86 PRO A N 1
ATOM 649 C CA . PRO A 1 86 ? 18.388 7.465 -9.561 1.00 90.88 86 PRO A CA 1
ATOM 650 C C . PRO A 1 86 ? 17.963 5.993 -9.746 1.00 90.88 86 PRO A C 1
ATOM 652 O O . PRO A 1 86 ? 18.285 5.398 -10.768 1.00 90.88 86 PRO A O 1
ATOM 655 N N . TRP A 1 87 ? 17.300 5.376 -8.766 1.00 88.38 87 TRP A N 1
ATOM 656 C CA . TRP A 1 87 ? 17.049 3.928 -8.762 1.00 88.38 87 TRP A CA 1
ATOM 657 C C . TRP A 1 87 ? 15.934 3.481 -9.708 1.00 88.38 87 TRP A C 1
ATOM 659 O O . TRP A 1 87 ? 16.043 2.415 -10.317 1.00 88.38 87 TRP A O 1
ATOM 669 N N . SER A 1 88 ? 14.867 4.270 -9.826 1.00 93.62 88 SER A N 1
ATOM 670 C CA . SER A 1 88 ? 13.756 3.972 -10.727 1.00 93.62 88 SER A CA 1
ATOM 671 C C . SER A 1 88 ? 13.058 5.230 -11.222 1.00 93.62 88 SER A C 1
ATOM 673 O O . SER A 1 88 ? 12.875 6.178 -10.456 1.00 93.62 88 SER A O 1
ATOM 675 N N . ASP A 1 89 ? 12.584 5.198 -12.462 1.00 93.25 89 ASP A N 1
ATOM 676 C CA . ASP A 1 89 ? 11.804 6.289 -13.047 1.00 93.25 89 ASP A CA 1
ATOM 677 C C . ASP A 1 89 ? 10.358 6.328 -12.540 1.00 93.25 89 ASP A C 1
ATOM 679 O O . ASP A 1 89 ? 9.781 7.409 -12.402 1.00 93.25 89 ASP A O 1
ATOM 683 N N . ASN A 1 90 ? 9.775 5.166 -12.229 1.00 92.88 90 ASN A N 1
ATOM 684 C CA . ASN A 1 90 ? 8.369 5.035 -11.864 1.00 92.88 90 ASN A CA 1
ATOM 685 C C . ASN A 1 90 ? 8.169 4.250 -10.563 1.00 92.88 90 ASN A C 1
ATOM 687 O O . ASN A 1 90 ? 8.880 3.290 -10.262 1.00 92.88 90 ASN A O 1
ATOM 691 N N . LEU A 1 91 ? 7.124 4.644 -9.840 1.00 93.50 91 LEU A N 1
ATOM 692 C CA . LEU A 1 91 ? 6.496 3.917 -8.748 1.00 93.50 91 LEU A CA 1
ATOM 693 C C . LEU A 1 91 ? 5.086 3.508 -9.192 1.00 93.50 91 LEU A C 1
ATOM 695 O O . LEU A 1 91 ? 4.164 4.331 -9.189 1.00 93.50 91 LEU A O 1
ATOM 699 N N . ALA A 1 92 ? 4.922 2.242 -9.562 1.00 91.44 92 ALA A N 1
ATOM 700 C CA . ALA A 1 92 ? 3.632 1.670 -9.923 1.00 91.44 92 ALA A CA 1
ATOM 701 C C . ALA A 1 92 ? 2.944 1.107 -8.675 1.00 91.44 92 ALA A C 1
ATOM 703 O O . ALA A 1 92 ? 3.507 0.255 -7.987 1.00 91.44 92 ALA A O 1
ATOM 704 N N . TRP A 1 93 ? 1.725 1.559 -8.392 1.00 92.25 93 TRP A N 1
ATOM 705 C CA . TRP A 1 93 ? 0.891 0.996 -7.335 1.00 92.25 93 TRP A CA 1
ATOM 706 C C . TRP A 1 93 ? -0.043 -0.040 -7.926 1.00 92.25 93 TRP A C 1
ATOM 708 O O . TRP A 1 93 ? -0.763 0.248 -8.886 1.00 92.25 93 TRP A O 1
ATOM 718 N N . LEU A 1 94 ? -0.054 -1.225 -7.327 1.00 91.06 94 LEU A N 1
ATOM 719 C CA . LEU A 1 94 ? -0.943 -2.306 -7.705 1.00 91.06 94 LEU A CA 1
ATOM 720 C C . LEU A 1 94 ? -1.720 -2.814 -6.495 1.00 91.06 94 LEU A C 1
ATOM 722 O O . LEU A 1 94 ? -1.251 -2.751 -5.358 1.00 91.06 94 LEU A O 1
ATOM 726 N N . VAL A 1 95 ? -2.911 -3.341 -6.745 1.00 91.69 95 VAL A N 1
ATOM 727 C CA . VAL A 1 95 ? -3.759 -3.937 -5.715 1.00 91.69 95 VAL A CA 1
ATOM 728 C C . VAL A 1 95 ? -4.319 -5.261 -6.206 1.00 91.69 95 VAL A C 1
ATOM 730 O O . VAL A 1 95 ? -4.764 -5.373 -7.344 1.00 91.69 95 VAL A O 1
ATOM 733 N N . ALA A 1 96 ? -4.312 -6.262 -5.335 1.00 90.56 96 ALA A N 1
ATOM 734 C CA . ALA A 1 96 ? -5.023 -7.514 -5.548 1.00 90.56 96 ALA A CA 1
ATOM 735 C C . ALA A 1 96 ? -6.067 -7.663 -4.444 1.00 90.56 96 ALA A C 1
ATOM 737 O O . ALA A 1 96 ? -5.769 -7.404 -3.278 1.00 90.56 96 ALA A O 1
ATOM 738 N N . ARG A 1 97 ? -7.297 -8.050 -4.784 1.00 89.62 97 ARG A N 1
ATOM 739 C CA . ARG A 1 97 ? -8.410 -8.137 -3.824 1.00 89.62 97 ARG A CA 1
ATOM 740 C C . ARG A 1 97 ? -9.160 -9.443 -3.953 1.00 89.62 97 ARG A C 1
ATOM 742 O O . ARG A 1 97 ? -9.259 -10.027 -5.027 1.00 89.62 97 ARG A O 1
ATOM 749 N N . SER A 1 98 ? -9.724 -9.857 -2.836 1.00 87.81 98 SER A N 1
ATOM 750 C CA . SER A 1 98 ? -10.736 -10.896 -2.739 1.00 87.81 98 SER A CA 1
ATOM 751 C C . SER A 1 98 ? -11.733 -10.498 -1.650 1.00 87.81 98 SER A C 1
ATOM 753 O O . SER A 1 98 ? -11.567 -9.461 -1.005 1.00 87.81 98 SER A O 1
ATOM 755 N N . LYS A 1 99 ? -12.763 -11.319 -1.435 1.00 85.00 99 LYS A N 1
ATOM 756 C CA . LYS A 1 99 ? -13.854 -11.011 -0.503 1.00 85.00 99 LYS A CA 1
ATOM 757 C C . LYS A 1 99 ? -13.365 -10.622 0.901 1.00 85.00 99 LYS A C 1
ATOM 759 O O . LYS A 1 99 ? -13.954 -9.741 1.518 1.00 85.00 99 LYS A O 1
ATOM 764 N N . ASP A 1 100 ? -12.316 -11.267 1.401 1.00 87.94 100 ASP A N 1
ATOM 765 C CA . ASP A 1 100 ? -11.837 -11.148 2.782 1.00 87.94 100 ASP A CA 1
ATOM 766 C C . ASP A 1 100 ? -10.325 -10.895 2.906 1.00 87.94 100 ASP A C 1
ATOM 768 O O . ASP A 1 100 ? -9.777 -10.972 4.005 1.00 87.94 100 ASP A O 1
ATOM 772 N N . ASP A 1 101 ? -9.646 -10.583 1.803 1.00 90.56 101 ASP A N 1
ATOM 773 C CA . ASP A 1 101 ? -8.19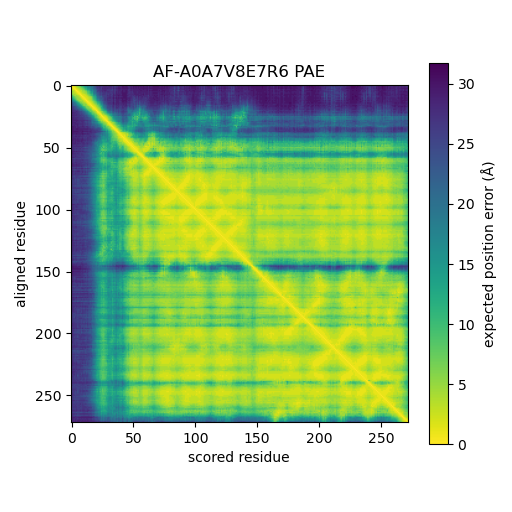1 -10.433 1.771 1.00 90.56 101 ASP A CA 1
ATOM 774 C C . ASP A 1 101 ? -7.761 -9.456 0.677 1.00 90.56 101 ASP A C 1
ATOM 776 O O . ASP A 1 101 ? -8.428 -9.320 -0.355 1.00 90.56 101 ASP A O 1
ATOM 780 N N . PHE A 1 102 ? -6.619 -8.805 0.884 1.00 93.50 102 PHE A N 1
ATOM 781 C CA . PHE A 1 102 ? -6.028 -7.921 -0.109 1.00 93.50 102 PHE A CA 1
ATOM 782 C C . PHE A 1 102 ? -4.505 -7.889 -0.050 1.00 93.50 102 PHE A C 1
ATOM 784 O O . PHE A 1 102 ? -3.870 -8.176 0.970 1.00 93.50 102 PHE A O 1
ATOM 791 N N . TRP A 1 103 ? -3.947 -7.466 -1.176 1.00 94.25 103 TRP A N 1
ATOM 792 C CA . TRP A 1 103 ? -2.543 -7.192 -1.394 1.00 94.25 103 TRP A CA 1
ATOM 793 C C . TRP A 1 103 ? -2.396 -5.765 -1.886 1.00 94.25 103 TRP A C 1
ATOM 795 O O . TRP A 1 103 ? -3.129 -5.354 -2.784 1.00 94.25 103 TRP A O 1
ATOM 805 N N . ILE A 1 104 ? -1.427 -5.035 -1.346 1.00 95.06 104 ILE A N 1
ATOM 806 C CA . ILE A 1 104 ? -0.997 -3.759 -1.921 1.00 95.06 104 ILE A CA 1
ATOM 807 C C . ILE A 1 104 ? 0.458 -3.899 -2.316 1.00 95.06 104 ILE A C 1
ATOM 809 O O . ILE A 1 104 ? 1.267 -4.360 -1.516 1.00 95.06 104 ILE A O 1
ATOM 813 N N . LEU A 1 105 ? 0.776 -3.541 -3.552 1.00 93.88 105 LEU A N 1
ATOM 814 C CA . LEU A 1 105 ? 2.112 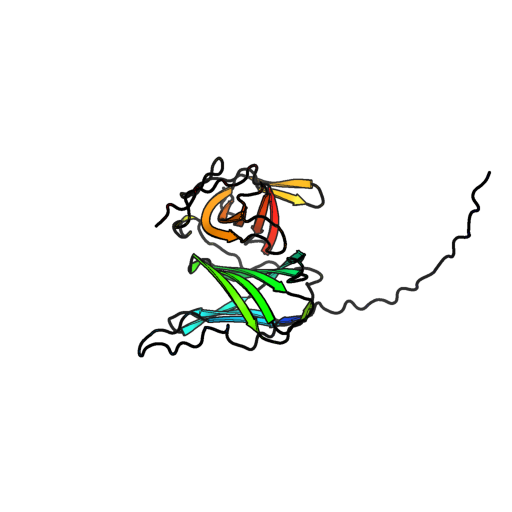-3.631 -4.109 1.00 93.88 105 LEU A CA 1
ATOM 815 C C . LEU A 1 105 ? 2.548 -2.245 -4.574 1.00 93.88 105 LEU A C 1
ATOM 817 O O . LEU A 1 105 ? 1.767 -1.507 -5.173 1.00 93.88 105 LEU A O 1
ATOM 821 N N . TRP A 1 106 ? 3.810 -1.917 -4.343 1.00 92.69 106 TRP A N 1
ATOM 822 C CA . TRP A 1 106 ? 4.466 -0.744 -4.901 1.00 92.69 106 TRP A CA 1
ATOM 823 C C . TRP A 1 106 ? 5.766 -1.181 -5.580 1.00 92.69 106 TRP A C 1
ATOM 825 O O . TRP A 1 106 ? 6.732 -1.599 -4.935 1.00 92.69 106 TRP A O 1
ATOM 835 N N . ALA A 1 107 ? 5.743 -1.141 -6.912 1.00 92.06 107 ALA A N 1
ATOM 836 C CA . ALA A 1 107 ? 6.812 -1.601 -7.782 1.00 92.06 107 ALA A CA 1
ATOM 837 C C . ALA A 1 107 ? 7.660 -0.421 -8.274 1.00 92.06 107 ALA A C 1
ATOM 839 O O . ALA A 1 107 ? 7.147 0.526 -8.870 1.00 92.06 107 ALA A O 1
ATOM 840 N N . TYR A 1 108 ? 8.967 -0.513 -8.044 1.00 93.12 108 TYR A N 1
ATOM 841 C CA . TYR A 1 108 ? 9.982 0.423 -8.516 1.00 93.12 108 TYR A CA 1
ATOM 842 C C . TYR A 1 108 ? 10.493 -0.054 -9.869 1.00 93.12 108 TYR A C 1
ATOM 844 O O . TYR A 1 108 ? 11.231 -1.044 -9.952 1.00 93.12 108 TYR A O 1
ATOM 852 N N . VAL A 1 109 ? 10.062 0.618 -10.931 1.00 91.62 109 VAL A N 1
ATOM 853 C CA . VAL A 1 109 ? 10.238 0.153 -12.312 1.00 91.62 109 VAL A CA 1
ATOM 854 C C . VAL A 1 109 ? 10.748 1.276 -13.216 1.00 91.62 109 VAL A C 1
ATOM 856 O O . VAL A 1 109 ? 10.359 2.437 -13.087 1.00 91.62 109 VAL A O 1
ATOM 859 N N . ASN A 1 110 ? 11.634 0.922 -14.143 1.00 92.44 110 ASN A N 1
ATOM 860 C CA . ASN A 1 110 ? 12.025 1.766 -15.277 1.00 92.44 110 ASN A CA 1
ATOM 861 C C . ASN A 1 110 ? 11.154 1.427 -16.490 1.00 92.44 110 ASN A C 1
ATOM 863 O O . ASN A 1 110 ? 10.362 0.495 -16.427 1.00 92.44 110 ASN A O 1
ATOM 867 N N . GLU A 1 111 ? 11.302 2.140 -17.607 1.00 89.75 111 GLU A N 1
ATOM 868 C CA . GLU A 1 111 ? 10.593 1.772 -18.846 1.00 89.75 111 GLU A CA 1
ATOM 869 C C . GLU A 1 111 ? 10.933 0.339 -19.293 1.00 89.75 111 GLU A C 1
ATOM 871 O O . GLU A 1 111 ? 10.072 -0.399 -19.766 1.00 89.75 111 GLU A O 1
ATOM 876 N N . ALA A 1 112 ? 12.181 -0.084 -19.089 1.00 89.44 112 ALA A N 1
ATOM 877 C CA . ALA A 1 112 ? 12.611 -1.459 -19.282 1.00 89.44 112 ALA A CA 1
ATOM 878 C C . ALA A 1 112 ? 13.783 -1.803 -18.358 1.00 89.44 112 ALA A C 1
ATOM 880 O O . ALA A 1 112 ? 14.544 -0.934 -17.927 1.00 89.44 112 ALA A O 1
ATOM 881 N N . GLY A 1 113 ? 13.970 -3.092 -18.084 1.00 88.38 113 GLY A N 1
ATOM 882 C CA . GLY A 1 113 ? 15.127 -3.550 -17.324 1.00 88.38 113 GLY A CA 1
ATOM 883 C C . GLY A 1 113 ? 15.213 -5.068 -17.166 1.00 88.38 113 GLY A C 1
ATOM 884 O O . GLY A 1 113 ? 14.315 -5.793 -17.590 1.00 88.38 113 GLY A O 1
ATOM 885 N N . PRO A 1 114 ? 16.309 -5.568 -16.570 1.00 84.06 114 PRO A N 1
ATOM 886 C CA . PRO A 1 114 ? 16.491 -6.991 -16.276 1.00 84.06 114 PRO A CA 1
ATOM 887 C C . PRO A 1 114 ? 16.002 -7.397 -14.873 1.00 84.06 114 PRO A C 1
ATOM 889 O O . PRO A 1 114 ? 16.070 -8.576 -14.517 1.00 84.06 114 PRO A O 1
ATOM 892 N N . HIS A 1 115 ? 15.597 -6.427 -14.049 1.00 84.62 115 HIS A N 1
ATOM 893 C CA . HIS A 1 115 ? 15.030 -6.640 -12.719 1.00 84.62 115 HIS A CA 1
ATOM 894 C C . HIS A 1 115 ? 14.276 -5.401 -12.218 1.00 84.62 115 HIS A C 1
ATOM 896 O O . HIS A 1 115 ? 14.594 -4.273 -12.603 1.00 84.62 115 HIS A O 1
ATOM 902 N N . CYS A 1 116 ? 13.334 -5.607 -11.306 1.00 87.12 116 CYS A N 1
ATOM 903 C CA . CYS A 1 116 ? 12.658 -4.544 -10.567 1.00 87.12 116 CYS A CA 1
ATOM 904 C C . CYS A 1 116 ? 12.519 -4.919 -9.089 1.00 87.12 116 CYS A C 1
ATOM 906 O O . CYS A 1 116 ? 12.548 -6.098 -8.725 1.00 87.12 116 CYS A O 1
ATOM 908 N N . TRP A 1 117 ? 12.358 -3.914 -8.234 1.00 88.88 117 TRP A N 1
ATOM 909 C CA . TRP A 1 117 ? 12.077 -4.118 -6.814 1.00 88.88 117 TRP A CA 1
ATOM 910 C C . TRP A 1 117 ? 10.589 -3.932 -6.571 1.00 88.88 117 TRP A C 1
ATOM 912 O O . TRP A 1 117 ? 10.001 -2.969 -7.058 1.00 88.88 117 TRP A O 1
ATOM 922 N N . ILE A 1 118 ? 9.976 -4.846 -5.826 1.00 90.19 118 ILE A N 1
ATOM 923 C CA . ILE A 1 118 ? 8.565 -4.744 -5.464 1.00 90.19 118 ILE A CA 1
ATOM 924 C C . ILE A 1 118 ? 8.456 -4.912 -3.960 1.00 90.19 118 ILE A C 1
ATOM 926 O O . ILE A 1 118 ? 8.829 -5.942 -3.394 1.00 90.19 118 ILE A O 1
ATOM 930 N N . ASN A 1 119 ? 7.926 -3.876 -3.327 1.00 92.25 119 ASN A N 1
ATOM 931 C CA . ASN A 1 119 ? 7.421 -3.968 -1.974 1.00 92.25 119 ASN A CA 1
ATOM 932 C C . ASN A 1 119 ? 5.957 -4.390 -2.025 1.00 92.25 119 ASN A C 1
ATOM 934 O O . ASN A 1 119 ? 5.206 -3.933 -2.888 1.00 92.25 119 ASN A O 1
ATOM 938 N N . TYR A 1 120 ? 5.540 -5.232 -1.091 1.00 92.94 120 TYR A N 1
ATOM 939 C CA . TYR A 1 120 ? 4.152 -5.647 -1.009 1.00 92.94 120 TYR A CA 1
ATOM 940 C C . TYR A 1 120 ? 3.712 -5.922 0.422 1.00 92.94 120 TYR A C 1
ATOM 942 O O . TYR A 1 120 ? 4.449 -6.509 1.214 1.00 92.94 120 TYR A O 1
ATOM 950 N N . TYR A 1 121 ? 2.488 -5.505 0.729 1.00 94.81 121 TYR A N 1
ATOM 951 C CA . TYR A 1 121 ? 1.756 -5.828 1.944 1.00 94.81 121 TYR A CA 1
ATOM 952 C C . TYR A 1 121 ? 0.714 -6.906 1.655 1.00 94.81 121 TYR A C 1
ATOM 954 O O . TYR A 1 121 ? -0.072 -6.755 0.719 1.00 94.81 121 TYR A O 1
ATOM 962 N N . HIS A 1 122 ? 0.666 -7.943 2.492 1.00 92.81 122 HIS A N 1
ATOM 963 C CA . HIS A 1 122 ? -0.415 -8.932 2.504 1.00 92.81 122 HIS A CA 1
ATOM 964 C C . HIS A 1 122 ? -1.211 -8.825 3.803 1.00 92.81 122 HIS A C 1
ATOM 966 O O . HIS A 1 122 ? -0.647 -8.987 4.889 1.00 92.81 122 HIS A O 1
ATOM 972 N N . PHE A 1 123 ? -2.518 -8.565 3.690 1.00 93.25 123 PHE A N 1
ATOM 973 C CA . PHE A 1 123 ? -3.384 -8.339 4.846 1.00 93.25 123 PHE A CA 1
ATOM 974 C C . PHE A 1 123 ? -3.445 -9.546 5.784 1.00 93.25 123 PHE A C 1
ATOM 976 O O . PHE A 1 123 ? -3.168 -9.410 6.976 1.00 93.25 123 PHE A O 1
ATOM 983 N N . SER A 1 124 ? -3.728 -10.737 5.248 1.00 89.19 124 SER A N 1
ATOM 984 C CA . SER A 1 124 ? -3.864 -11.954 6.062 1.00 89.19 124 SER A CA 1
ATOM 985 C C . SER A 1 124 ? -2.581 -12.355 6.800 1.00 89.19 124 SER A C 1
ATOM 987 O O . SER A 1 124 ? -2.650 -12.907 7.896 1.00 89.19 124 SER A O 1
ATOM 989 N N . GLU A 1 125 ? -1.405 -12.074 6.232 1.00 88.38 125 GLU A N 1
ATOM 990 C CA . GLU A 1 125 ? -0.115 -12.331 6.893 1.00 88.38 125 GLU A CA 1
ATOM 991 C C . GLU A 1 125 ? 0.345 -11.180 7.807 1.00 88.38 125 GLU A C 1
ATOM 993 O O . GLU A 1 125 ? 1.311 -11.339 8.557 1.00 88.38 125 GLU A O 1
ATOM 998 N N . ASN A 1 126 ? -0.321 -10.023 7.746 1.00 91.62 126 ASN A N 1
ATOM 999 C CA . ASN A 1 126 ? 0.118 -8.755 8.326 1.00 91.62 126 ASN A CA 1
ATOM 1000 C C . ASN A 1 126 ? 1.606 -8.460 8.110 1.00 91.62 126 ASN A C 1
ATOM 1002 O O . ASN A 1 126 ? 2.353 -8.166 9.049 1.00 91.62 126 ASN A O 1
ATOM 1006 N N . ARG A 1 127 ? 2.062 -8.602 6.869 1.00 89.94 127 ARG A N 1
ATOM 1007 C CA . ARG A 1 127 ? 3.488 -8.574 6.567 1.00 89.94 127 ARG A CA 1
ATOM 1008 C C . ARG A 1 127 ? 3.764 -7.710 5.357 1.00 89.94 127 ARG A C 1
ATOM 1010 O O . ARG A 1 127 ? 3.097 -7.846 4.336 1.00 89.94 127 ARG A O 1
ATOM 1017 N N . ILE A 1 128 ? 4.791 -6.869 5.479 1.00 91.75 128 ILE A N 1
ATOM 1018 C CA . ILE A 1 128 ? 5.424 -6.216 4.335 1.00 91.75 128 ILE A CA 1
ATOM 1019 C C . ILE A 1 128 ? 6.710 -6.957 4.001 1.00 91.75 128 ILE A C 1
ATOM 1021 O O . ILE A 1 128 ? 7.481 -7.340 4.888 1.00 91.75 128 ILE A O 1
ATOM 1025 N N . ARG A 1 129 ? 6.928 -7.185 2.711 1.00 88.00 129 ARG A N 1
ATOM 1026 C CA . ARG A 1 129 ? 8.162 -7.744 2.171 1.00 88.00 129 ARG A CA 1
ATOM 1027 C C . ARG A 1 129 ? 8.626 -6.903 0.996 1.00 88.00 129 ARG A C 1
ATOM 1029 O O . ARG A 1 129 ? 7.809 -6.341 0.276 1.00 88.00 129 ARG A O 1
ATOM 1036 N N . MET A 1 130 ? 9.939 -6.874 0.813 1.00 87.00 130 MET A N 1
ATOM 1037 C CA . MET A 1 130 ? 10.586 -6.354 -0.380 1.00 87.00 130 MET A CA 1
ATOM 1038 C C . MET A 1 130 ? 11.291 -7.514 -1.061 1.00 87.00 130 MET A C 1
ATOM 1040 O O . MET A 1 130 ? 12.170 -8.122 -0.451 1.00 87.00 130 MET A O 1
ATOM 1044 N N . ASP A 1 131 ? 10.935 -7.803 -2.306 1.00 82.88 131 ASP A N 1
ATOM 1045 C CA . ASP A 1 131 ? 11.643 -8.793 -3.110 1.00 82.88 131 ASP A CA 1
ATOM 1046 C C . ASP A 1 131 ? 12.112 -8.151 -4.426 1.00 82.88 131 ASP A C 1
ATOM 1048 O O . ASP A 1 131 ? 11.467 -7.258 -4.986 1.00 82.88 131 ASP A O 1
ATOM 1052 N N . MET A 1 132 ? 13.264 -8.608 -4.918 1.00 81.81 132 MET A N 1
ATOM 1053 C CA . MET A 1 132 ? 13.744 -8.277 -6.257 1.00 81.81 132 MET A CA 1
ATOM 1054 C C . MET A 1 132 ? 13.271 -9.353 -7.225 1.00 81.81 132 MET A C 1
ATOM 1056 O O . MET A 1 132 ? 13.611 -10.530 -7.078 1.00 81.81 132 MET A O 1
ATOM 1060 N N . PHE A 1 133 ? 12.547 -8.932 -8.250 1.00 77.50 133 PHE A N 1
ATOM 1061 C CA . PHE A 1 133 ? 12.094 -9.803 -9.319 1.00 77.50 133 PHE A CA 1
ATOM 1062 C C . PHE A 1 133 ? 13.050 -9.680 -10.502 1.00 77.50 133 PHE A C 1
ATOM 1064 O O . PHE A 1 133 ? 13.421 -8.574 -10.896 1.00 77.50 133 PHE A O 1
ATOM 1071 N N . ARG A 1 134 ? 13.494 -10.820 -11.039 1.00 77.38 134 ARG A N 1
ATOM 1072 C CA . ARG A 1 134 ? 14.437 -10.894 -12.163 1.00 77.38 134 ARG A CA 1
ATOM 1073 C C . ARG A 1 134 ? 13.706 -11.338 -13.422 1.00 77.38 134 ARG A C 1
ATOM 1075 O O . ARG A 1 134 ? 12.817 -12.177 -13.353 1.00 77.38 134 ARG A O 1
ATOM 1082 N N . GLY A 1 135 ? 14.128 -10.802 -14.557 1.00 71.38 135 GLY A N 1
ATOM 1083 C CA . GLY A 1 135 ? 13.503 -11.048 -15.851 1.00 71.38 135 GLY A CA 1
ATOM 1084 C C . GLY A 1 135 ? 13.549 -9.786 -16.698 1.00 71.38 135 GLY A C 1
ATOM 1085 O O . GLY A 1 135 ? 13.578 -8.674 -16.169 1.00 71.38 135 GLY A O 1
ATOM 1086 N N . LYS A 1 136 ? 13.592 -9.946 -18.022 1.00 77.38 136 L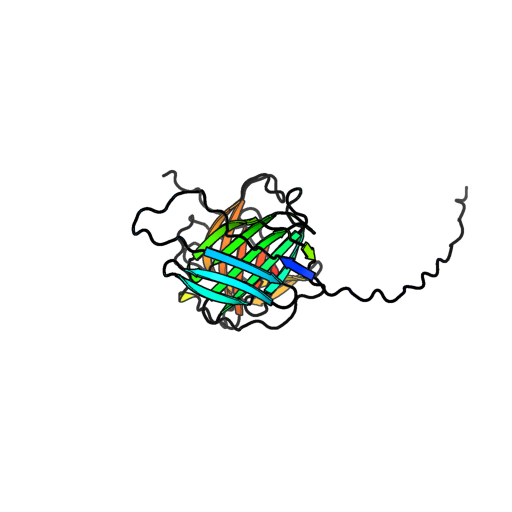YS A N 1
ATOM 1087 C CA . LYS A 1 136 ? 13.422 -8.799 -18.916 1.00 77.38 136 LYS A CA 1
ATOM 1088 C C . LYS A 1 136 ? 11.979 -8.318 -18.791 1.00 77.38 136 LYS A C 1
ATOM 1090 O O . LYS A 1 136 ? 11.069 -9.113 -18.994 1.00 77.38 136 LYS A O 1
ATOM 1095 N N . TYR A 1 137 ? 11.787 -7.041 -18.493 1.00 80.69 137 TYR A N 1
ATOM 1096 C CA . TYR A 1 137 ? 10.462 -6.430 -18.458 1.00 80.69 137 TYR A CA 1
ATOM 1097 C C . TYR A 1 137 ? 10.425 -5.148 -19.281 1.00 80.69 137 TYR A C 1
ATOM 1099 O O . TYR A 1 137 ? 11.453 -4.497 -19.490 1.00 80.69 137 TYR A O 1
ATOM 1107 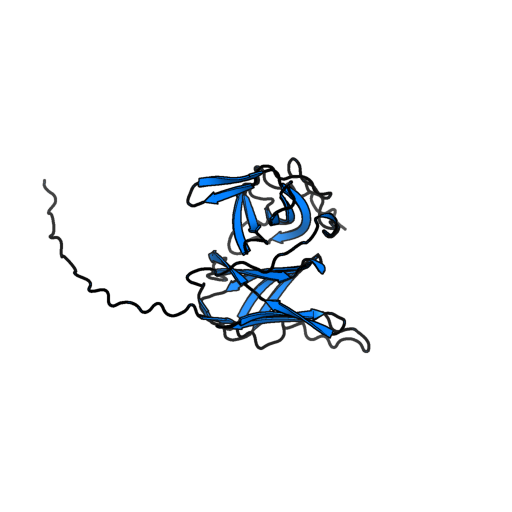N N . VAL A 1 138 ? 9.212 -4.801 -19.707 1.00 83.31 138 VAL A N 1
ATOM 1108 C CA . VAL A 1 138 ? 8.859 -3.497 -20.264 1.00 83.31 138 VAL A CA 1
ATOM 1109 C C . VAL A 1 138 ? 7.657 -2.985 -19.481 1.00 83.31 138 VAL A C 1
ATOM 1111 O O . VAL A 1 138 ? 6.652 -3.684 -19.338 1.00 83.31 138 VAL A O 1
ATOM 1114 N N . TYR A 1 139 ? 7.774 -1.774 -18.949 1.00 84.19 139 TYR A N 1
ATOM 1115 C CA . TYR A 1 139 ? 6.718 -1.107 -18.210 1.00 84.19 139 TYR A CA 1
ATOM 1116 C C . TYR A 1 139 ? 6.286 0.158 -18.942 1.00 84.19 139 TYR A C 1
ATOM 1118 O O . TYR A 1 139 ? 7.053 1.111 -19.082 1.00 84.19 139 TYR A O 1
ATOM 1126 N N . ARG A 1 140 ? 5.020 0.181 -19.362 1.00 82.88 140 ARG A N 1
ATOM 1127 C CA . ARG A 1 140 ? 4.348 1.389 -19.836 1.00 82.88 140 ARG A CA 1
ATOM 1128 C C . ARG A 1 140 ? 3.129 1.631 -18.953 1.00 82.88 140 ARG A C 1
ATOM 1130 O O . ARG A 1 140 ? 2.224 0.800 -18.968 1.00 82.88 140 ARG A O 1
ATOM 1137 N N . PRO A 1 141 ? 3.081 2.722 -18.169 1.00 74.62 141 PRO A N 1
ATOM 1138 C CA . PRO A 1 141 ? 1.917 2.997 -17.337 1.00 74.62 141 PRO A CA 1
ATOM 1139 C C . PRO A 1 141 ? 0.662 3.089 -18.218 1.00 74.62 141 PRO A C 1
ATOM 1141 O O . PRO A 1 141 ? 0.734 3.630 -19.327 1.00 74.62 141 PRO A O 1
ATOM 1144 N N . PRO A 1 142 ? -0.486 2.560 -17.765 1.00 73.44 142 PRO A N 1
ATOM 1145 C CA . PRO A 1 142 ? -1.687 2.573 -18.576 1.00 73.44 142 PRO A CA 1
ATOM 1146 C C . PRO A 1 142 ? -2.171 4.009 -18.787 1.00 73.44 142 PRO A C 1
ATOM 1148 O O . PRO A 1 142 ? -2.108 4.836 -17.878 1.00 73.44 142 PRO A O 1
ATOM 1151 N N . ALA A 1 143 ? -2.680 4.300 -19.987 1.00 69.56 143 ALA A N 1
ATOM 1152 C CA . ALA A 1 143 ? -3.227 5.621 -20.313 1.00 69.56 143 ALA A CA 1
ATOM 1153 C C . ALA A 1 143 ? -4.438 5.980 -19.431 1.00 69.56 143 ALA A C 1
ATOM 1155 O O . ALA A 1 143 ? -4.669 7.149 -19.127 1.00 69.56 143 ALA A O 1
ATOM 1156 N N . ALA A 1 144 ? -5.187 4.964 -18.999 1.00 66.69 144 ALA A N 1
ATOM 1157 C CA . ALA A 1 144 ? -6.230 5.065 -17.995 1.00 66.69 144 ALA A CA 1
ATOM 1158 C C . ALA A 1 144 ? -6.203 3.815 -17.111 1.00 66.69 144 ALA A C 1
ATOM 1160 O O . ALA A 1 144 ? -6.099 2.696 -17.609 1.00 66.69 144 ALA A O 1
ATOM 1161 N N . PHE A 1 145 ? -6.323 4.002 -15.801 1.00 70.50 145 PHE A N 1
ATOM 1162 C CA . PHE A 1 145 ? -6.500 2.898 -14.861 1.00 70.50 145 PHE A CA 1
ATOM 1163 C C . PHE A 1 145 ? -7.965 2.430 -14.946 1.00 70.50 145 PHE A C 1
ATOM 1165 O O . PHE A 1 145 ? -8.877 3.214 -14.670 1.00 70.50 145 PHE A O 1
ATOM 1172 N N . THR A 1 146 ? -8.213 1.201 -15.413 1.00 57.12 146 THR A N 1
ATOM 1173 C CA . THR A 1 146 ? -9.566 0.703 -15.730 1.00 57.12 146 THR A CA 1
ATOM 1174 C C . THR A 1 146 ? -10.197 -0.182 -14.651 1.00 57.12 146 THR A C 1
ATOM 1176 O O . THR A 1 146 ? -9.557 -1.085 -14.130 1.00 57.12 146 THR A O 1
ATOM 1179 N N . ASN A 1 147 ? -11.510 0.044 -14.503 1.00 55.22 147 ASN A N 1
ATOM 1180 C CA . ASN A 1 147 ? -12.632 -0.783 -14.037 1.00 55.22 147 ASN A CA 1
ATOM 1181 C C . ASN A 1 147 ? -12.789 -1.211 -12.572 1.00 55.22 147 ASN A C 1
ATOM 1183 O O . ASN A 1 147 ? -11.853 -1.503 -11.838 1.00 55.22 147 ASN A O 1
ATOM 1187 N N . ALA A 1 148 ? -14.076 -1.192 -12.191 1.00 54.47 148 ALA A N 1
ATOM 1188 C CA . ALA A 1 148 ? -14.594 -1.381 -10.850 1.00 54.47 148 ALA A CA 1
ATOM 1189 C C . ALA A 1 148 ? -14.137 -2.729 -10.286 1.00 54.47 148 ALA A C 1
ATOM 1191 O O . ALA A 1 148 ? -14.369 -3.773 -10.899 1.00 54.47 148 ALA A O 1
ATOM 1192 N N . PRO A 1 149 ? -13.478 -2.710 -9.136 1.00 60.91 149 PRO A N 1
ATOM 1193 C CA . PRO A 1 149 ? -12.807 -3.884 -8.635 1.00 60.91 149 PRO A CA 1
ATOM 1194 C C . PRO A 1 149 ? -13.741 -4.877 -7.961 1.00 60.91 149 PRO A C 1
ATOM 1196 O O . PRO A 1 149 ? -14.894 -4.572 -7.663 1.00 60.91 149 PRO A O 1
ATOM 1199 N N . ALA A 1 150 ? -13.202 -6.060 -7.657 1.00 68.12 150 ALA A N 1
ATOM 1200 C CA . ALA A 1 150 ? -13.856 -6.986 -6.746 1.00 68.12 150 ALA A CA 1
ATOM 1201 C C . ALA A 1 150 ? -14.157 -6.284 -5.411 1.00 68.12 150 ALA A C 1
ATOM 1203 O O . ALA A 1 150 ? -13.278 -5.649 -4.819 1.00 68.12 150 ALA A O 1
ATOM 1204 N N . GLU A 1 151 ? -15.402 -6.406 -4.950 1.00 70.12 151 GLU A N 1
ATOM 1205 C CA . GLU A 1 151 ? -15.814 -5.879 -3.654 1.00 70.12 151 GLU A CA 1
ATOM 1206 C C . GLU A 1 151 ? -15.045 -6.591 -2.536 1.00 70.12 151 GLU A C 1
ATOM 1208 O O . GLU A 1 151 ? -14.903 -7.819 -2.530 1.00 70.12 151 GLU A O 1
ATOM 1213 N N . ILE A 1 152 ? -14.537 -5.797 -1.596 1.00 83.12 152 ILE A N 1
ATOM 1214 C CA . ILE A 1 152 ? -13.837 -6.272 -0.412 1.00 83.12 152 ILE A CA 1
ATOM 1215 C C . ILE A 1 152 ? -14.652 -5.930 0.828 1.00 83.12 152 ILE A C 1
ATOM 1217 O O . ILE A 1 152 ? -15.040 -4.780 1.025 1.00 83.12 152 ILE A O 1
ATOM 1221 N N . ASP A 1 153 ? -14.872 -6.928 1.678 1.00 83.44 153 ASP A N 1
ATOM 1222 C CA . ASP A 1 153 ? -15.610 -6.787 2.932 1.00 83.44 153 ASP A CA 1
ATOM 1223 C C . ASP A 1 153 ? -14.763 -7.320 4.092 1.00 83.44 153 ASP A C 1
ATOM 1225 O O . ASP A 1 153 ? -15.032 -8.355 4.709 1.00 83.44 153 ASP A O 1
ATOM 1229 N N . VAL A 1 154 ? -13.658 -6.618 4.349 1.00 83.00 154 VAL A N 1
ATOM 1230 C CA . VAL A 1 154 ? -12.800 -6.886 5.503 1.00 83.00 154 VAL A CA 1
ATOM 1231 C C . VAL A 1 154 ? -13.283 -6.034 6.682 1.00 83.00 154 VAL A C 1
ATOM 1233 O O . VAL A 1 154 ? -13.104 -4.813 6.664 1.00 83.00 154 VAL A O 1
ATOM 1236 N N . PRO A 1 155 ? -13.877 -6.640 7.728 1.00 84.25 155 PRO A N 1
ATOM 1237 C CA . PRO A 1 155 ? -14.256 -5.915 8.935 1.00 84.25 155 PRO A CA 1
ATOM 1238 C C . PRO A 1 155 ? -13.018 -5.443 9.707 1.00 84.25 155 PRO A C 1
ATOM 1240 O O . PRO A 1 155 ? -11.992 -6.127 9.754 1.00 84.25 155 PRO A O 1
ATOM 1243 N N . LEU A 1 156 ? -13.129 -4.283 10.358 1.00 82.69 156 LEU A N 1
ATOM 1244 C CA . LEU A 1 156 ? -12.024 -3.643 11.078 1.00 82.69 156 LEU A CA 1
ATOM 1245 C C . LEU A 1 156 ? -11.559 -4.487 12.281 1.00 82.69 156 LEU A C 1
ATOM 1247 O O . LEU A 1 156 ? -10.389 -4.462 12.644 1.00 82.69 156 LEU A O 1
ATOM 1251 N N . GLU A 1 157 ? -12.455 -5.281 12.865 1.00 84.31 157 GLU A N 1
ATOM 1252 C CA . GLU A 1 157 ? -12.189 -6.201 13.975 1.00 84.31 157 GLU A CA 1
ATOM 1253 C C . GLU A 1 157 ? -11.274 -7.365 13.577 1.00 84.31 157 GLU A C 1
ATOM 1255 O O . GLU A 1 157 ? -10.615 -7.947 14.435 1.00 84.31 157 GLU A O 1
ATOM 1260 N N . LYS A 1 158 ? -11.213 -7.704 12.281 1.00 85.75 158 LYS A N 1
ATOM 1261 C CA . LYS A 1 158 ? -10.257 -8.689 11.757 1.00 85.75 158 LYS A CA 1
ATOM 1262 C C . LYS A 1 158 ? -8.867 -8.098 11.525 1.00 85.75 158 LYS A C 1
ATOM 1264 O O . LYS A 1 158 ? -7.965 -8.852 11.164 1.00 85.75 158 LYS A O 1
ATOM 1269 N N . ALA A 1 159 ? -8.677 -6.787 11.701 1.00 88.75 159 ALA A N 1
ATOM 1270 C CA . ALA A 1 159 ? -7.359 -6.187 11.573 1.00 88.75 159 ALA A CA 1
ATOM 1271 C C . ALA A 1 159 ? -6.377 -6.871 12.549 1.00 88.75 159 ALA A C 1
ATOM 1273 O O . ALA A 1 159 ? -6.705 -7.064 13.724 1.00 88.75 159 ALA A O 1
ATOM 1274 N N . PRO A 1 160 ? -5.178 -7.244 12.082 1.00 88.62 160 PRO A N 1
ATOM 1275 C CA . PRO A 1 160 ? -4.137 -7.802 12.928 1.00 88.62 160 PRO A CA 1
ATOM 1276 C C . PRO A 1 160 ? -3.833 -6.915 14.138 1.00 88.62 160 PRO A C 1
ATOM 1278 O O . PRO A 1 160 ? -3.823 -5.689 14.043 1.00 88.62 160 PRO A O 1
ATOM 1281 N N . VAL A 1 161 ? -3.526 -7.540 15.276 1.00 90.75 161 VAL A N 1
ATOM 1282 C CA . VAL A 1 161 ? -3.080 -6.809 16.468 1.00 90.75 161 VAL A CA 1
ATOM 1283 C C . VAL A 1 161 ? -1.747 -6.127 16.171 1.00 90.75 161 VAL A C 1
ATOM 1285 O O . VAL A 1 161 ? -0.806 -6.773 15.697 1.00 90.75 161 VAL A O 1
ATOM 1288 N N . TRP A 1 162 ? -1.662 -4.838 16.493 1.00 92.88 162 TRP A N 1
ATOM 1289 C CA . TRP A 1 162 ? -0.443 -4.052 16.371 1.00 92.88 162 TRP A CA 1
ATOM 1290 C C . TRP A 1 162 ? 0.710 -4.659 17.170 1.00 92.88 162 TRP A C 1
ATOM 1292 O O . TRP A 1 162 ? 0.582 -4.957 18.357 1.00 92.88 162 TRP A O 1
ATOM 1302 N N . LYS A 1 163 ? 1.865 -4.812 16.517 1.00 90.88 163 LYS A N 1
ATOM 1303 C CA . LYS A 1 163 ? 3.116 -5.286 17.141 1.00 90.88 163 LYS A CA 1
ATOM 1304 C C . LYS A 1 163 ? 4.295 -4.335 16.916 1.00 90.88 163 LYS A C 1
ATOM 1306 O O . LYS A 1 163 ? 5.433 -4.696 17.216 1.00 90.88 163 LYS A O 1
ATOM 1311 N N . GLY A 1 164 ? 4.030 -3.166 16.336 1.00 89.25 164 GLY A N 1
ATOM 1312 C CA . GLY A 1 164 ? 5.040 -2.158 16.034 1.00 89.25 164 GLY A CA 1
ATOM 1313 C C . GLY A 1 164 ? 5.404 -1.304 17.246 1.00 89.25 164 GLY A C 1
ATOM 1314 O O . GLY A 1 164 ? 5.041 -1.605 18.387 1.00 89.25 164 GLY A O 1
ATOM 1315 N N . ARG A 1 165 ? 6.128 -0.208 17.006 1.00 90.19 165 ARG A N 1
ATOM 1316 C CA . ARG A 1 165 ? 6.489 0.750 18.066 1.00 90.19 165 ARG A CA 1
ATOM 1317 C C . ARG A 1 165 ? 5.262 1.425 18.678 1.00 90.19 165 ARG A C 1
ATOM 1319 O O . ARG A 1 165 ? 4.201 1.515 18.064 1.00 90.19 165 ARG A O 1
ATOM 1326 N N . LYS A 1 166 ? 5.413 1.953 19.892 1.00 90.75 166 LYS A N 1
ATOM 1327 C CA . LYS A 1 166 ? 4.448 2.923 20.415 1.00 90.75 166 LYS A CA 1
ATOM 1328 C C . LYS A 1 166 ? 4.521 4.189 19.570 1.00 90.75 166 LYS A C 1
ATOM 1330 O O . LYS A 1 166 ? 5.599 4.612 19.156 1.00 90.75 166 LYS A O 1
ATOM 1335 N N . PHE A 1 167 ? 3.372 4.787 19.301 1.00 90.25 167 PHE A N 1
ATOM 1336 C CA . PHE A 1 167 ? 3.295 6.051 18.588 1.00 90.25 167 PHE A CA 1
ATOM 1337 C C . PHE A 1 167 ? 2.065 6.833 19.039 1.00 90.25 167 PHE A C 1
ATOM 1339 O O . PHE A 1 167 ? 1.147 6.286 19.648 1.00 90.25 167 PHE A O 1
ATOM 1346 N N . LYS A 1 168 ? 2.039 8.126 18.735 1.00 87.06 168 LYS A N 1
ATOM 1347 C CA . LYS A 1 168 ? 0.898 8.993 19.003 1.00 87.06 168 LYS A CA 1
ATOM 1348 C C . LYS A 1 168 ? 0.647 9.906 17.816 1.00 87.06 168 LYS A C 1
ATOM 1350 O O . LYS A 1 168 ? 1.564 10.554 17.313 1.00 87.06 168 LYS A O 1
ATOM 1355 N N . HIS A 1 169 ? -0.611 9.994 17.412 1.00 86.75 169 HIS A N 1
ATOM 1356 C CA . HIS A 1 169 ? -1.086 10.945 16.420 1.00 86.75 169 HIS A CA 1
ATOM 1357 C C . HIS A 1 169 ? -2.477 11.419 16.832 1.00 86.75 169 HIS A C 1
ATOM 1359 O O . HIS A 1 169 ? -3.437 10.697 16.613 1.00 86.75 169 HIS A O 1
ATOM 1365 N N . LYS A 1 170 ? -2.597 12.617 17.415 1.00 86.25 170 LYS A N 1
ATOM 1366 C CA . LYS A 1 170 ? -3.858 13.227 17.881 1.00 86.25 170 LYS A CA 1
ATOM 1367 C C . LYS A 1 170 ? -4.877 12.234 18.488 1.00 86.25 170 LYS A C 1
ATOM 1369 O O . LYS A 1 170 ? -4.776 11.948 19.678 1.00 86.25 170 LYS A O 1
ATOM 1374 N N . ASP A 1 171 ? -5.787 11.698 17.667 1.00 88.00 171 ASP A N 1
ATOM 1375 C CA . ASP A 1 171 ? -6.889 10.789 18.024 1.00 88.00 171 ASP A CA 1
ATOM 1376 C C . ASP A 1 171 ? -6.648 9.313 17.611 1.00 88.00 171 ASP A C 1
ATOM 1378 O O . ASP A 1 171 ? -7.581 8.516 17.528 1.00 88.00 171 ASP A O 1
ATOM 1382 N N . PHE A 1 172 ? -5.400 8.943 17.320 1.00 89.00 172 PHE A N 1
ATOM 1383 C CA . PHE A 1 172 ? -4.954 7.653 16.788 1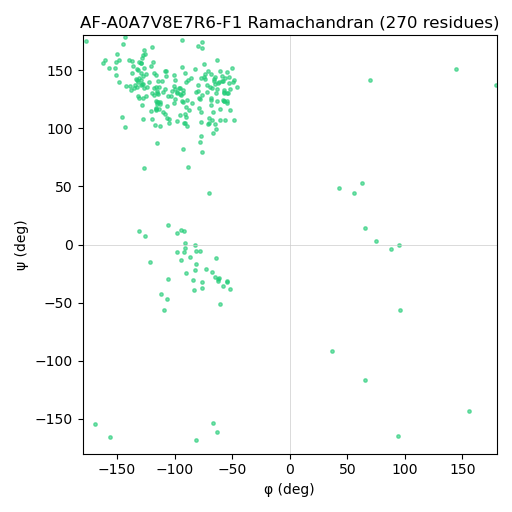.00 89.00 172 PHE A CA 1
ATOM 1384 C C . PHE A 1 172 ? -3.648 7.188 17.461 1.00 89.00 172 PHE A C 1
ATOM 1386 O O . PHE A 1 172 ? -2.705 7.963 17.658 1.00 89.00 172 PHE A O 1
ATOM 1393 N N . GLY A 1 173 ? -3.591 5.900 17.815 1.00 91.44 173 GLY A N 1
ATOM 1394 C CA . GLY A 1 173 ? -2.436 5.255 18.443 1.00 91.44 173 GLY A CA 1
ATOM 1395 C C . GLY A 1 173 ? -2.400 3.735 18.209 1.00 91.44 173 GLY A C 1
ATOM 1396 O O . GLY A 1 173 ? -3.143 3.231 17.365 1.00 91.44 173 GLY A O 1
ATOM 1397 N N . PRO A 1 174 ? -1.570 2.988 18.966 1.00 92.44 174 PRO A N 1
ATOM 1398 C CA . PRO A 1 174 ? -1.383 1.538 18.828 1.00 92.44 174 PRO A CA 1
ATOM 1399 C C . PRO A 1 174 ? -2.670 0.709 18.913 1.00 92.44 174 PRO A C 1
ATOM 1401 O O . PRO A 1 174 ? -2.802 -0.301 18.232 1.00 92.44 174 PRO A O 1
ATOM 1404 N N . GLU A 1 175 ? -3.648 1.163 19.698 1.00 92.94 175 GLU A N 1
ATOM 1405 C CA . GLU A 1 175 ? -4.947 0.493 19.858 1.00 92.94 175 GLU A CA 1
ATOM 1406 C C . GLU A 1 175 ? -5.947 0.827 18.735 1.00 92.94 175 GLU A C 1
ATOM 1408 O O . GLU A 1 175 ? -7.081 0.337 18.718 1.00 92.94 175 GLU A O 1
ATOM 1413 N N . GLY A 1 176 ? -5.548 1.664 17.777 1.00 93.50 176 GLY A N 1
ATOM 1414 C CA . GLY A 1 176 ? -6.441 2.298 16.816 1.00 93.50 176 GLY A CA 1
ATOM 1415 C C . GLY A 1 176 ? -6.895 3.679 17.253 1.00 93.50 176 GLY A C 1
ATOM 1416 O O . GLY A 1 176 ? -6.302 4.318 18.124 1.00 93.50 176 GLY A O 1
ATOM 1417 N N . GLY A 1 177 ? -7.931 4.166 16.585 1.00 93.88 177 GLY A N 1
ATOM 1418 C CA . GLY A 1 177 ? -8.506 5.473 16.852 1.00 93.88 177 GLY A CA 1
ATOM 1419 C C . GLY A 1 177 ? -9.234 6.019 15.639 1.00 93.88 177 GLY A C 1
ATOM 1420 O O . GLY A 1 177 ? -9.887 5.268 14.912 1.00 93.88 177 GLY A O 1
ATOM 1421 N N . LYS A 1 178 ? -9.132 7.331 15.436 1.00 92.62 178 LYS A N 1
ATOM 1422 C CA . LYS A 1 178 ? -9.822 8.036 14.362 1.00 92.62 178 LYS A CA 1
ATOM 1423 C C . LYS A 1 178 ? -8.872 8.952 13.600 1.00 92.62 178 LYS A C 1
ATOM 1425 O O . LYS A 1 178 ? -8.056 9.651 14.200 1.00 92.62 178 LYS A O 1
ATOM 1430 N N . PHE A 1 179 ? -9.027 8.997 12.282 1.00 88.69 179 PHE A N 1
ATOM 1431 C CA . PHE A 1 179 ? -8.634 10.176 11.518 1.00 88.69 179 PHE A CA 1
ATOM 1432 C C . PHE A 1 179 ? -9.838 11.105 11.419 1.00 88.69 179 PHE A C 1
ATOM 1434 O O . PHE A 1 179 ? -10.982 10.650 11.361 1.00 88.69 179 PHE A O 1
ATOM 1441 N N . GLY A 1 180 ? -9.576 12.414 11.389 1.00 85.06 180 GLY A N 1
ATOM 1442 C CA . GLY A 1 180 ? -10.593 13.390 11.011 1.00 85.06 180 GLY A CA 1
ATOM 1443 C C . GLY A 1 180 ? -11.055 13.183 9.564 1.00 85.06 180 GLY A C 1
ATOM 1444 O O . GLY A 1 180 ? -10.835 12.133 8.964 1.00 85.06 180 GLY A O 1
ATOM 1445 N N . LYS A 1 181 ? -11.677 14.208 8.980 1.00 88.19 181 LYS A N 1
ATOM 1446 C CA . LYS A 1 181 ? -12.125 14.147 7.584 1.00 88.19 181 LYS A CA 1
ATOM 1447 C C . LYS A 1 181 ? -10.995 13.725 6.647 1.00 88.19 181 LYS A C 1
ATOM 1449 O O . LYS A 1 181 ? -9.898 14.286 6.714 1.00 88.19 181 LYS A O 1
ATOM 1454 N N . LEU A 1 182 ? -11.280 12.788 5.746 1.00 89.50 182 LEU A N 1
ATOM 1455 C CA . LEU A 1 182 ? -10.341 12.418 4.694 1.00 89.50 182 LEU A CA 1
ATOM 1456 C C . LEU A 1 182 ? -10.244 13.572 3.691 1.00 89.50 182 LEU A C 1
ATOM 1458 O O . LEU A 1 182 ? -11.188 13.819 2.938 1.00 89.50 182 LEU A O 1
ATOM 1462 N N . ARG A 1 183 ? -9.105 14.272 3.681 1.00 92.75 183 ARG A N 1
ATOM 1463 C CA . ARG A 1 183 ? -8.844 15.394 2.772 1.00 92.75 183 ARG A CA 1
ATOM 1464 C C . ARG A 1 183 ? -7.892 14.968 1.673 1.00 92.75 183 ARG A C 1
ATOM 1466 O O . ARG A 1 183 ? -6.706 14.799 1.937 1.00 92.75 183 ARG A O 1
ATOM 1473 N N . VAL A 1 184 ? -8.392 14.827 0.455 1.00 91.56 184 VAL A N 1
ATOM 1474 C CA . VAL A 1 184 ? -7.624 14.324 -0.689 1.00 91.56 184 VAL A CA 1
ATOM 1475 C C . VAL A 1 184 ? -7.152 15.463 -1.583 1.00 91.56 184 VAL A C 1
ATOM 1477 O O . VAL A 1 184 ? -7.834 16.479 -1.714 1.00 91.56 184 VAL A O 1
ATOM 1480 N N . LEU A 1 185 ? -5.972 15.308 -2.181 1.00 90.38 185 LEU A N 1
ATOM 1481 C CA . LEU A 1 185 ? -5.443 16.271 -3.143 1.00 90.38 185 LEU A CA 1
ATOM 1482 C C . LEU A 1 185 ? -6.106 16.054 -4.509 1.00 90.38 185 LEU A C 1
ATOM 1484 O O . LEU A 1 185 ? -5.924 15.006 -5.127 1.00 90.38 185 LEU A O 1
ATOM 1488 N N . GLU A 1 186 ? -6.837 17.054 -4.992 1.00 87.19 186 GLU A N 1
ATOM 1489 C CA . GLU A 1 186 ? -7.428 17.085 -6.329 1.00 87.19 186 GLU A CA 1
ATOM 1490 C C . GLU A 1 186 ? -6.877 18.283 -7.103 1.00 87.19 186 GLU A C 1
ATOM 1492 O O . GLU A 1 186 ? -7.213 19.435 -6.821 1.00 87.19 186 GLU A O 1
ATOM 1497 N N . GLY A 1 187 ? -6.013 18.019 -8.085 1.00 86.56 187 GLY A N 1
ATOM 1498 C CA . GLY A 1 187 ? -5.255 19.081 -8.744 1.00 86.56 187 GLY A CA 1
ATOM 1499 C C . GLY A 1 187 ? -4.294 19.739 -7.752 1.00 86.56 187 GLY A C 1
ATOM 1500 O O . GLY A 1 187 ? -3.384 19.080 -7.252 1.00 86.56 187 GLY A O 1
ATOM 1501 N N . SER A 1 188 ? -4.499 21.026 -7.470 1.00 88.19 188 SER A N 1
ATOM 1502 C CA . SER A 1 188 ? -3.718 21.796 -6.493 1.00 88.19 188 SER A CA 1
ATOM 1503 C C . SER A 1 188 ? -4.373 21.918 -5.114 1.00 88.19 188 SER A C 1
ATOM 1505 O O . SER A 1 188 ? -3.731 22.430 -4.198 1.00 88.19 188 SER A O 1
ATOM 1507 N N . ASP A 1 189 ? -5.617 21.454 -4.947 1.00 90.19 189 ASP A N 1
ATOM 1508 C CA . ASP A 1 189 ? -6.436 21.777 -3.776 1.00 90.19 189 ASP A CA 1
ATOM 1509 C C . ASP A 1 189 ? -6.782 20.546 -2.932 1.00 90.19 189 ASP A C 1
ATOM 1511 O O . ASP A 1 189 ? -7.023 19.451 -3.441 1.00 90.19 189 ASP A O 1
ATOM 1515 N N . TRP A 1 190 ? -6.857 20.741 -1.613 1.00 90.38 190 TRP A N 1
ATOM 1516 C CA . TRP A 1 190 ? -7.259 19.709 -0.654 1.00 90.38 190 TRP A CA 1
ATOM 1517 C C . TRP A 1 190 ? -8.766 19.732 -0.416 1.00 90.38 190 TRP A C 1
ATOM 1519 O O . TRP A 1 190 ? -9.275 20.656 0.231 1.00 90.38 190 TRP A O 1
ATOM 1529 N N . LYS A 1 191 ? -9.467 18.688 -0.861 1.00 90.88 191 LYS A N 1
ATOM 1530 C CA . LYS A 1 191 ? -10.924 18.570 -0.739 1.00 90.88 191 LYS A CA 1
ATOM 1531 C C . LYS A 1 191 ? -11.334 17.484 0.242 1.00 90.88 191 LYS A C 1
ATOM 1533 O O . LYS A 1 191 ? -10.735 16.412 0.286 1.00 90.88 191 LYS A O 1
ATOM 1538 N N . ASP A 1 192 ? -12.373 17.769 1.016 1.00 90.81 192 ASP A N 1
ATOM 1539 C CA . ASP A 1 192 ? -13.001 16.787 1.896 1.00 90.81 192 ASP A CA 1
ATOM 1540 C C . ASP A 1 192 ? -13.707 15.732 1.027 1.00 90.81 192 ASP A C 1
ATOM 1542 O O . ASP A 1 192 ? -14.537 16.081 0.188 1.00 90.81 192 ASP A O 1
ATOM 1546 N N . ARG A 1 193 ? -13.371 14.454 1.221 1.00 86.25 193 ARG A N 1
ATOM 1547 C CA . ARG A 1 193 ? -13.965 13.329 0.481 1.00 86.25 193 ARG A CA 1
ATOM 1548 C C . ARG A 1 193 ? -14.828 12.440 1.357 1.00 86.25 193 ARG A C 1
ATOM 1550 O O . ARG A 1 193 ? -15.904 12.043 0.938 1.00 86.25 193 ARG A O 1
ATOM 1557 N N . GLU A 1 194 ? -14.358 12.154 2.563 1.00 86.12 194 GLU A N 1
ATOM 1558 C CA . GLU A 1 194 ? -15.094 11.372 3.550 1.00 86.12 194 GLU A CA 1
ATOM 1559 C C . GLU A 1 194 ? -15.139 12.110 4.881 1.00 86.12 194 GLU A C 1
ATOM 1561 O O . GLU A 1 194 ? -14.315 12.989 5.167 1.00 86.12 194 GLU A O 1
ATOM 1566 N N . GLY A 1 195 ? -16.102 11.713 5.710 1.00 88.12 195 GLY A N 1
ATOM 1567 C CA . GLY A 1 195 ? -16.139 12.094 7.112 1.00 88.12 195 GLY A CA 1
ATOM 1568 C C . GLY A 1 195 ? -14.980 11.489 7.908 1.00 88.12 195 GLY A C 1
ATOM 1569 O O . GLY A 1 195 ? -13.898 11.200 7.398 1.00 88.12 195 GLY A O 1
ATOM 1570 N N . THR A 1 196 ? -15.212 11.315 9.200 1.00 91.38 196 THR A N 1
ATOM 1571 C CA . THR A 1 196 ? -14.279 10.642 10.101 1.00 91.38 196 THR A CA 1
ATOM 1572 C C . THR A 1 196 ? -14.003 9.213 9.626 1.00 91.38 196 THR A C 1
ATOM 1574 O O . THR A 1 196 ? -14.918 8.501 9.205 1.00 91.38 196 THR A O 1
ATOM 1577 N N . LEU A 1 197 ? -12.749 8.775 9.738 1.00 93.38 197 LEU A N 1
ATOM 1578 C CA . LEU A 1 197 ? -12.365 7.387 9.487 1.00 93.38 197 LEU A CA 1
ATOM 1579 C C . LEU A 1 197 ? -12.019 6.697 10.804 1.00 93.38 197 LEU A C 1
ATOM 1581 O O . LEU A 1 197 ? -11.257 7.239 11.603 1.00 93.38 197 LEU A O 1
ATOM 1585 N N . LEU A 1 198 ? -12.533 5.487 11.010 1.00 95.06 198 LEU A N 1
ATOM 1586 C CA . LEU A 1 198 ? -12.098 4.585 12.075 1.00 95.06 198 LEU A CA 1
ATOM 1587 C C . LEU A 1 198 ? -10.830 3.871 11.619 1.00 95.06 198 LEU A C 1
ATOM 1589 O O . LEU A 1 198 ? -10.799 3.342 10.513 1.00 95.06 198 LEU A O 1
ATOM 1593 N N . VAL A 1 199 ? -9.789 3.845 12.447 1.00 94.25 199 VAL A N 1
ATOM 1594 C CA . VAL A 1 199 ? -8.443 3.422 12.036 1.00 94.25 199 VAL A CA 1
ATOM 1595 C C . VAL A 1 199 ? -7.902 2.355 12.975 1.00 94.25 199 VAL A C 1
ATOM 1597 O O . VAL A 1 199 ? -8.004 2.479 14.197 1.00 94.25 199 VAL A O 1
ATOM 1600 N N . LYS A 1 200 ? -7.261 1.334 12.405 1.00 95.44 200 LYS A N 1
ATOM 1601 C CA . LYS A 1 200 ? -6.444 0.346 13.112 1.00 95.44 200 LYS A CA 1
ATOM 1602 C C . LYS A 1 200 ? -5.046 0.297 12.495 1.00 95.44 200 LYS A C 1
ATOM 1604 O O . LYS A 1 200 ? -4.939 0.148 11.277 1.00 95.44 200 LYS A O 1
ATOM 1609 N N . PRO A 1 201 ? -3.975 0.430 13.290 1.00 95.19 201 PRO A N 1
ATOM 1610 C CA . PRO A 1 201 ? -2.627 0.330 12.763 1.00 95.19 201 PRO A CA 1
ATOM 1611 C C . PRO A 1 201 ? -2.300 -1.139 12.471 1.00 95.19 201 PRO A C 1
ATOM 1613 O O . PRO A 1 201 ? -2.734 -2.037 13.187 1.00 95.19 201 PRO A O 1
ATOM 1616 N N . LEU A 1 202 ? -1.540 -1.378 11.408 1.00 95.44 202 LEU A N 1
ATOM 1617 C CA . LEU A 1 202 ? -1.215 -2.714 10.907 1.00 95.44 202 LEU A CA 1
ATOM 1618 C C . LEU A 1 202 ? 0.255 -3.047 11.162 1.00 95.44 202 LEU A C 1
ATOM 1620 O O . LEU A 1 202 ? 0.574 -4.047 11.807 1.00 95.44 202 LEU A O 1
ATOM 1624 N N . ILE A 1 203 ? 1.147 -2.188 10.669 1.00 94.56 203 ILE A N 1
ATOM 1625 C CA . ILE A 1 203 ? 2.600 -2.353 10.748 1.00 94.56 203 ILE A CA 1
ATOM 1626 C C . ILE A 1 203 ? 3.306 -0.995 10.624 1.00 94.56 203 ILE A C 1
ATOM 1628 O O . ILE A 1 203 ? 2.775 -0.076 9.998 1.00 94.56 203 ILE A O 1
ATOM 1632 N N . ASP A 1 204 ? 4.491 -0.862 11.214 1.00 93.69 204 ASP A N 1
ATOM 1633 C CA . ASP A 1 204 ? 5.428 0.225 10.943 1.00 93.69 204 ASP A CA 1
ATOM 1634 C C . ASP A 1 204 ? 6.649 -0.250 10.157 1.00 93.69 204 ASP A C 1
ATOM 1636 O O . ASP A 1 204 ? 7.115 -1.380 10.313 1.00 93.69 204 ASP A O 1
ATOM 1640 N N . LEU A 1 205 ? 7.204 0.649 9.349 1.00 91.69 205 LEU A N 1
ATOM 1641 C CA . LEU A 1 205 ? 8.440 0.431 8.609 1.00 91.69 205 LEU A CA 1
ATOM 1642 C C . LEU A 1 205 ? 9.415 1.576 8.831 1.00 91.69 205 LEU A C 1
ATOM 1644 O O . LEU A 1 205 ? 9.038 2.744 8.782 1.00 91.69 205 LEU A O 1
ATOM 1648 N N . ASP A 1 206 ? 10.684 1.231 9.027 1.00 90.81 206 ASP A N 1
ATOM 1649 C CA . ASP A 1 206 ? 11.769 2.201 8.961 1.00 90.81 206 ASP A CA 1
ATOM 1650 C C . ASP A 1 206 ? 12.213 2.383 7.519 1.00 90.81 206 ASP A C 1
ATOM 1652 O O . ASP A 1 206 ? 12.662 1.442 6.858 1.00 90.81 206 ASP A O 1
ATOM 1656 N N . VAL A 1 207 ? 12.131 3.623 7.060 1.00 89.06 207 VAL A N 1
ATOM 1657 C CA . VAL A 1 207 ? 12.627 4.031 5.762 1.00 89.06 207 VAL A CA 1
ATOM 1658 C C . VAL A 1 207 ? 13.965 4.713 5.959 1.00 89.06 207 VAL A C 1
ATOM 1660 O O . VAL A 1 207 ? 14.117 5.667 6.723 1.00 89.06 207 VAL A O 1
ATOM 1663 N N . ARG A 1 208 ? 14.974 4.154 5.296 1.00 88.25 208 ARG A N 1
ATOM 1664 C CA . ARG A 1 208 ? 16.351 4.616 5.426 1.00 88.25 208 ARG A CA 1
ATOM 1665 C C . ARG A 1 208 ? 16.527 5.973 4.751 1.00 88.25 208 ARG A C 1
ATOM 1667 O O . ARG A 1 208 ? 15.911 6.248 3.726 1.00 88.25 208 ARG A O 1
ATOM 1674 N N . ALA A 1 209 ? 17.450 6.748 5.308 1.00 88.25 209 ALA A N 1
ATOM 1675 C CA . ALA A 1 209 ? 18.051 7.905 4.664 1.00 88.25 209 ALA A CA 1
ATOM 1676 C C . ALA A 1 209 ? 18.556 7.572 3.249 1.00 88.25 209 ALA A C 1
ATOM 1678 O O . ALA A 1 209 ? 18.989 6.443 2.993 1.00 88.25 209 ALA A O 1
ATOM 1679 N N . ASN A 1 210 ? 18.578 8.575 2.368 1.00 86.38 210 ASN A N 1
ATOM 1680 C CA . ASN A 1 210 ? 19.097 8.478 1.000 1.00 86.38 210 ASN A CA 1
ATOM 1681 C C . ASN A 1 210 ? 18.432 7.371 0.168 1.00 86.38 210 ASN A C 1
ATOM 1683 O O . ASN A 1 210 ? 19.108 6.613 -0.527 1.00 86.38 210 ASN A O 1
ATOM 1687 N N . ASN A 1 211 ? 17.105 7.268 0.236 1.00 81.19 211 ASN A N 1
ATOM 1688 C CA . ASN A 1 211 ? 16.341 6.287 -0.539 1.00 81.19 211 ASN A CA 1
ATOM 1689 C C . ASN A 1 211 ? 15.860 6.802 -1.905 1.00 81.19 211 ASN A C 1
ATOM 1691 O O . ASN A 1 211 ? 15.158 6.083 -2.610 1.00 81.19 211 ASN A O 1
ATOM 1695 N N . GLY A 1 212 ? 16.199 8.048 -2.243 1.00 83.44 212 GLY A N 1
ATOM 1696 C CA . GLY A 1 212 ? 15.871 8.697 -3.514 1.00 83.44 212 GLY A CA 1
ATOM 1697 C C . GLY A 1 212 ? 14.640 9.548 -3.566 1.00 83.44 212 GLY A C 1
ATOM 1698 O O . GLY A 1 212 ? 14.385 10.153 -4.607 1.00 83.44 212 GLY A O 1
ATOM 1699 N N . TRP A 1 213 ? 13.934 9.642 -2.450 1.00 82.31 213 TRP A N 1
ATOM 1700 C CA . TRP A 1 213 ? 12.979 10.712 -2.228 1.00 82.31 213 TRP A CA 1
ATOM 1701 C C . TRP A 1 213 ? 13.509 11.721 -1.223 1.00 82.31 213 TRP A C 1
ATOM 1703 O O . TRP A 1 213 ? 13.482 12.910 -1.512 1.00 82.31 213 TRP A O 1
ATOM 1713 N N . GLU A 1 214 ? 14.052 11.250 -0.100 1.00 85.50 214 GLU A N 1
ATOM 1714 C CA . GLU A 1 214 ? 14.542 12.121 0.970 1.00 85.50 214 GLU A CA 1
ATOM 1715 C C . GLU A 1 214 ? 15.955 11.729 1.421 1.00 85.50 214 GLU A C 1
ATOM 1717 O O . GLU A 1 214 ? 16.409 10.588 1.258 1.00 85.50 214 GLU A O 1
ATOM 1722 N N . THR A 1 215 ? 16.660 12.698 2.005 1.00 86.75 215 THR A N 1
ATOM 1723 C CA . THR A 1 215 ? 18.000 12.505 2.578 1.00 86.75 215 THR A CA 1
ATOM 1724 C C . THR A 1 215 ? 17.948 11.960 3.999 1.00 86.75 215 THR A C 1
ATOM 1726 O O . THR A 1 215 ? 18.832 11.202 4.383 1.00 86.75 215 THR A O 1
ATOM 1729 N N . GLU A 1 216 ? 16.907 12.294 4.761 1.00 88.25 216 GLU A N 1
ATOM 1730 C CA . GLU A 1 216 ? 16.732 11.886 6.158 1.00 88.25 216 GLU A CA 1
ATOM 1731 C C . GLU A 1 216 ? 15.898 10.601 6.280 1.00 88.25 216 GLU A C 1
ATOM 1733 O O . GLU A 1 216 ? 15.075 10.320 5.407 1.00 88.25 216 GLU A O 1
ATOM 1738 N N . PRO A 1 217 ? 16.086 9.792 7.339 1.00 90.00 217 PRO A N 1
ATOM 1739 C CA . PRO A 1 217 ? 15.247 8.626 7.577 1.00 90.00 217 PRO A CA 1
ATOM 1740 C C . PRO A 1 217 ? 13.864 9.035 8.102 1.00 90.00 217 PRO A C 1
ATOM 1742 O O . PRO A 1 217 ? 13.703 10.063 8.761 1.00 90.00 217 PRO A O 1
ATOM 1745 N N . TRP A 1 218 ? 12.865 8.182 7.887 1.00 90.12 218 TRP A N 1
ATOM 1746 C CA . TRP A 1 218 ? 11.538 8.344 8.485 1.00 90.12 218 TRP A CA 1
ATOM 1747 C C . TRP A 1 218 ? 10.912 7.001 8.832 1.00 90.12 218 TRP A C 1
ATOM 1749 O O . TRP A 1 218 ? 11.427 5.938 8.488 1.00 90.12 218 TRP A O 1
ATOM 1759 N N . THR A 1 219 ? 9.776 7.049 9.520 1.00 91.00 219 THR A N 1
ATOM 1760 C CA . THR A 1 219 ? 8.946 5.875 9.758 1.00 91.00 219 THR A CA 1
ATOM 1761 C C . THR A 1 219 ? 7.620 6.022 9.026 1.00 91.00 219 THR A C 1
ATOM 1763 O O . THR A 1 219 ? 6.980 7.077 9.065 1.00 91.00 219 THR A O 1
ATOM 1766 N N . GLU A 1 220 ? 7.210 4.943 8.371 1.00 93.00 220 GLU A N 1
ATOM 1767 C CA . GLU A 1 220 ? 5.872 4.773 7.811 1.00 93.00 220 GLU A CA 1
ATOM 1768 C C . GLU A 1 220 ? 5.027 3.987 8.806 1.00 93.00 220 GLU A C 1
ATOM 1770 O O . GLU A 1 220 ? 5.477 2.975 9.343 1.00 93.00 220 GLU A O 1
ATOM 1775 N N . VAL A 1 221 ? 3.801 4.438 9.052 1.00 93.75 221 VAL A N 1
ATOM 1776 C CA . VAL A 1 221 ? 2.793 3.677 9.791 1.00 93.75 221 VAL A CA 1
ATOM 1777 C C . VAL A 1 221 ? 1.671 3.337 8.825 1.00 93.75 221 VAL A C 1
ATOM 1779 O O . VAL A 1 221 ? 0.992 4.214 8.286 1.00 93.75 221 VAL A O 1
ATOM 1782 N N . HIS A 1 222 ? 1.491 2.042 8.604 1.00 95.56 222 HIS A N 1
ATOM 1783 C CA . HIS A 1 222 ? 0.480 1.499 7.716 1.00 95.56 222 HIS A CA 1
ATOM 1784 C C . HIS A 1 222 ? -0.747 1.125 8.535 1.00 95.56 222 HIS A C 1
ATOM 1786 O O . HIS A 1 222 ? -0.628 0.512 9.598 1.00 95.56 222 HIS A O 1
ATOM 1792 N N . CYS A 1 223 ? -1.929 1.483 8.049 1.00 95.38 223 CYS A N 1
ATOM 1793 C CA . CYS A 1 223 ? -3.187 1.325 8.768 1.00 95.38 223 CYS A CA 1
ATOM 1794 C C . CYS A 1 223 ? -4.282 0.775 7.857 1.00 95.38 223 CYS A C 1
ATOM 1796 O O . CYS A 1 223 ? -4.287 1.014 6.650 1.00 95.38 223 CYS A O 1
ATOM 1798 N N . LEU A 1 224 ? -5.253 0.103 8.464 1.00 96.31 224 LEU A N 1
ATOM 1799 C CA . LEU A 1 224 ? -6.560 -0.128 7.874 1.00 96.31 224 LEU A CA 1
ATOM 1800 C C . LEU A 1 224 ? -7.493 0.963 8.387 1.00 96.31 224 LEU A C 1
ATOM 1802 O O . LEU A 1 224 ? -7.557 1.196 9.595 1.00 96.31 224 LEU A O 1
ATOM 1806 N N . ALA A 1 225 ? -8.207 1.630 7.492 1.00 95.12 225 ALA A N 1
ATOM 1807 C CA . ALA A 1 225 ? -9.194 2.627 7.865 1.00 95.12 225 ALA A CA 1
ATOM 1808 C C . ALA A 1 225 ? -10.542 2.340 7.207 1.00 95.12 225 ALA A C 1
ATOM 1810 O O . ALA A 1 225 ? -10.604 1.860 6.079 1.00 95.12 225 ALA A O 1
ATOM 1811 N N . ARG A 1 226 ? -11.628 2.634 7.916 1.00 94.38 226 ARG A N 1
ATOM 1812 C CA . ARG A 1 226 ? -13.001 2.432 7.453 1.00 94.38 226 ARG A CA 1
ATOM 1813 C C . ARG A 1 226 ? -13.797 3.713 7.646 1.00 94.38 226 ARG A C 1
ATOM 1815 O O . ARG A 1 226 ? -13.618 4.390 8.658 1.00 94.38 226 ARG A O 1
ATOM 1822 N N . SER A 1 227 ? -14.667 4.044 6.700 1.00 92.75 227 SER A N 1
ATOM 1823 C CA . SER A 1 227 ? -15.654 5.107 6.907 1.00 92.75 227 SER A CA 1
ATOM 1824 C C . SER A 1 227 ? -16.576 4.751 8.082 1.00 92.75 227 SER A C 1
ATOM 1826 O O . SER A 1 227 ? -16.816 3.572 8.352 1.00 92.75 227 SER A O 1
ATOM 1828 N N . GLU A 1 228 ? -17.082 5.751 8.812 1.00 90.88 228 GLU A N 1
ATOM 1829 C CA . GLU A 1 228 ? -17.957 5.509 9.976 1.00 90.88 228 GLU A CA 1
ATOM 1830 C C . GLU A 1 228 ? -19.260 4.772 9.613 1.00 90.88 228 GLU A C 1
ATOM 1832 O O . GLU A 1 228 ? -19.775 4.013 10.428 1.00 90.88 228 GLU A O 1
ATOM 1837 N N . ASP A 1 229 ? -19.760 4.936 8.386 1.00 90.25 229 ASP A N 1
ATOM 1838 C CA . ASP A 1 229 ? -20.914 4.196 7.853 1.00 90.25 229 ASP A CA 1
ATOM 1839 C C . ASP A 1 229 ? -20.572 2.760 7.400 1.00 90.25 229 ASP A C 1
ATOM 1841 O O . ASP A 1 229 ? -21.449 1.988 7.016 1.00 90.25 229 ASP A O 1
ATOM 1845 N N . GLY A 1 230 ? -19.289 2.398 7.421 1.00 88.88 230 GLY A N 1
ATOM 1846 C CA . GLY A 1 230 ? -18.779 1.094 7.038 1.00 88.88 230 GLY A CA 1
ATOM 1847 C C . GLY A 1 230 ? -18.729 0.811 5.534 1.00 88.88 230 GLY A C 1
ATOM 1848 O O . GLY A 1 230 ? -18.339 -0.300 5.166 1.00 88.88 230 GLY A O 1
ATOM 1849 N N . THR A 1 231 ? -19.091 1.767 4.674 1.00 88.12 231 THR A N 1
ATOM 1850 C CA . THR A 1 231 ? -19.263 1.554 3.225 1.00 88.12 231 THR A CA 1
ATOM 1851 C C . THR A 1 231 ? -17.967 1.585 2.419 1.00 88.12 231 THR A C 1
ATOM 1853 O O . THR A 1 231 ? -17.951 1.114 1.272 1.00 88.12 231 THR A O 1
ATOM 1856 N N . ARG A 1 232 ? -16.891 2.133 2.996 1.00 90.69 232 ARG A N 1
ATOM 1857 C CA . ARG A 1 232 ? -15.572 2.240 2.373 1.00 90.69 232 ARG A CA 1
ATOM 1858 C C . ARG A 1 232 ? -14.465 1.746 3.286 1.00 90.69 232 ARG A C 1
ATOM 1860 O O . ARG A 1 232 ? -14.478 1.969 4.497 1.00 90.69 232 ARG A O 1
ATOM 1867 N N . LEU A 1 233 ? -13.480 1.114 2.658 1.00 93.06 233 LEU A N 1
ATOM 1868 C CA . LEU A 1 233 ? -12.297 0.569 3.299 1.00 93.06 233 LEU A CA 1
ATOM 1869 C C . LEU A 1 233 ? -11.045 1.093 2.599 1.00 93.06 233 LEU A C 1
ATOM 1871 O O . LEU A 1 233 ? -10.971 1.157 1.370 1.00 93.06 233 LEU A O 1
ATOM 1875 N N . TYR A 1 234 ? -10.057 1.442 3.405 1.00 94.44 234 TYR A N 1
ATOM 1876 C CA . TYR A 1 234 ? -8.864 2.146 2.991 1.00 94.44 234 TYR A CA 1
ATOM 1877 C C . TYR A 1 234 ? -7.623 1.484 3.565 1.00 94.44 234 TYR A C 1
ATOM 1879 O O . TYR A 1 234 ? -7.563 1.197 4.761 1.00 94.44 234 TYR A O 1
ATOM 1887 N N . TYR A 1 235 ? -6.600 1.328 2.735 1.00 95.50 235 TYR A N 1
ATOM 1888 C CA . TYR A 1 235 ? -5.243 1.124 3.221 1.00 95.50 235 TYR A CA 1
ATOM 1889 C C . TYR A 1 235 ? -4.544 2.474 3.305 1.00 95.50 235 TYR A C 1
ATOM 1891 O O . TYR A 1 235 ? -4.476 3.203 2.319 1.00 95.50 235 TYR A O 1
ATOM 1899 N N . VAL A 1 236 ? -4.048 2.827 4.481 1.00 95.25 236 VAL A N 1
ATOM 1900 C CA . VAL A 1 236 ? -3.491 4.148 4.761 1.00 95.25 236 VAL A CA 1
ATOM 1901 C C . VAL A 1 236 ? -2.007 4.030 5.064 1.00 95.25 236 VAL A C 1
ATOM 1903 O O . VAL A 1 236 ? -1.618 3.219 5.896 1.00 95.25 236 VAL A O 1
ATOM 1906 N N . VAL A 1 237 ? -1.193 4.879 4.442 1.00 94.75 237 VAL A N 1
ATOM 1907 C CA . VAL A 1 237 ? 0.224 5.066 4.765 1.00 94.75 237 VAL A CA 1
ATOM 1908 C C . VAL A 1 237 ? 0.407 6.491 5.270 1.00 94.75 237 VAL A C 1
ATOM 1910 O O . VAL A 1 237 ? 0.180 7.451 4.531 1.00 94.75 237 VAL A O 1
ATOM 1913 N N . THR A 1 238 ? 0.795 6.631 6.535 1.00 91.81 238 THR A N 1
ATOM 1914 C CA . THR A 1 238 ? 1.106 7.919 7.167 1.00 91.81 238 THR A CA 1
ATOM 1915 C C . THR A 1 238 ? 2.559 7.955 7.633 1.00 91.81 238 THR A C 1
ATOM 1917 O O . THR A 1 238 ? 3.183 6.910 7.826 1.00 91.81 238 THR A O 1
ATOM 1920 N N . TYR A 1 239 ? 3.112 9.154 7.788 1.00 88.75 239 TYR A N 1
ATOM 1921 C CA . TYR A 1 239 ? 4.539 9.378 7.992 1.00 88.75 239 TYR A CA 1
ATOM 1922 C C . TYR A 1 239 ? 4.826 10.096 9.307 1.00 88.75 239 TYR A C 1
ATOM 1924 O O . TYR A 1 239 ? 4.016 10.878 9.811 1.00 88.75 239 TYR A O 1
ATOM 1932 N N . THR A 1 240 ? 6.025 9.875 9.845 1.00 80.31 240 THR A N 1
ATOM 1933 C CA . THR A 1 240 ? 6.501 10.625 11.015 1.00 80.31 240 THR A CA 1
ATOM 1934 C C . THR A 1 240 ? 7.088 11.990 10.686 1.00 80.31 240 THR A C 1
ATOM 1936 O O . THR A 1 240 ? 7.151 12.856 11.555 1.00 80.31 240 THR A O 1
ATOM 1939 N N . ALA A 1 241 ? 7.530 12.191 9.444 1.00 73.56 241 ALA A N 1
ATOM 1940 C CA . ALA A 1 241 ? 8.212 13.412 9.021 1.00 73.56 241 ALA A CA 1
ATOM 1941 C C . ALA A 1 241 ? 7.257 14.492 8.485 1.00 73.56 241 ALA A C 1
ATOM 1943 O O . ALA A 1 241 ? 7.583 15.676 8.515 1.00 73.56 241 ALA A O 1
ATOM 1944 N N . VAL A 1 242 ? 6.077 14.101 7.992 1.00 82.94 242 VAL A N 1
ATOM 1945 C CA . VAL A 1 242 ? 5.141 15.003 7.309 1.00 82.94 242 VAL A CA 1
ATOM 1946 C C . VAL A 1 242 ? 3.694 14.711 7.702 1.00 82.94 242 VAL A C 1
ATOM 1948 O O . VAL A 1 242 ? 3.359 13.625 8.161 1.00 82.94 242 VAL A O 1
ATOM 1951 N N . ASN A 1 243 ? 2.821 15.697 7.507 1.00 85.81 243 ASN A N 1
ATOM 1952 C CA . ASN A 1 243 ? 1.400 15.653 7.870 1.00 85.81 243 ASN A CA 1
ATOM 1953 C C . ASN A 1 243 ? 0.473 15.159 6.743 1.00 85.81 243 ASN A C 1
ATOM 1955 O O . ASN A 1 243 ? -0.748 15.310 6.819 1.00 85.81 243 ASN A O 1
ATOM 1959 N N . HIS A 1 244 ? 1.044 14.603 5.680 1.00 86.94 244 HIS A N 1
ATOM 1960 C CA . HIS A 1 244 ? 0.322 14.027 4.555 1.00 86.94 244 HIS A CA 1
ATOM 1961 C C . HIS A 1 244 ? 0.796 12.597 4.312 1.00 86.94 244 HIS A C 1
ATOM 1963 O O . HIS A 1 244 ? 1.814 12.186 4.849 1.00 86.94 244 HIS A O 1
ATOM 1969 N N . GLY A 1 245 ? 0.074 11.838 3.499 1.00 91.00 245 GLY A N 1
ATOM 1970 C CA . GLY A 1 245 ? 0.479 10.495 3.106 1.00 91.00 245 GLY A CA 1
ATOM 1971 C C . GLY A 1 245 ? -0.385 9.953 1.983 1.00 91.00 245 GLY A C 1
ATOM 1972 O O . GLY A 1 245 ? -0.953 10.731 1.210 1.00 91.00 245 GLY A O 1
ATOM 1973 N N . TRP A 1 246 ? -0.484 8.631 1.893 1.00 93.19 246 TRP A N 1
ATOM 1974 C CA . TRP A 1 246 ? -1.224 7.957 0.831 1.00 93.19 246 TRP A CA 1
ATOM 1975 C C . TRP A 1 246 ? -2.377 7.145 1.385 1.00 93.19 246 TRP A C 1
ATOM 1977 O O . TRP A 1 246 ? -2.312 6.584 2.478 1.00 93.19 246 TRP A O 1
ATOM 1987 N N . VAL A 1 247 ? -3.434 7.066 0.592 1.00 93.88 247 VAL A N 1
ATOM 1988 C CA . VAL A 1 247 ? -4.591 6.228 0.856 1.00 93.88 247 VAL A CA 1
ATOM 1989 C C . VAL A 1 247 ? -4.896 5.438 -0.394 1.00 93.88 247 VAL A C 1
ATOM 1991 O O . VAL A 1 247 ? -5.079 6.015 -1.461 1.00 93.88 247 VAL A O 1
ATOM 1994 N N . VAL A 1 248 ? -4.979 4.125 -0.253 1.00 93.88 248 VAL A N 1
ATOM 1995 C CA . VAL A 1 248 ? -5.538 3.251 -1.272 1.00 93.88 248 VAL A CA 1
ATOM 1996 C C . VAL A 1 248 ? -6.998 3.012 -0.925 1.00 93.88 248 VAL A C 1
ATOM 1998 O O . VAL A 1 248 ? -7.304 2.367 0.076 1.00 93.88 248 VAL A O 1
ATOM 2001 N N . ASP A 1 249 ? -7.897 3.549 -1.743 1.00 92.06 249 ASP A N 1
ATOM 2002 C CA . ASP A 1 249 ? -9.315 3.208 -1.716 1.00 92.06 249 ASP A CA 1
ATOM 2003 C C . ASP A 1 249 ? -9.469 1.783 -2.248 1.00 92.06 249 ASP A C 1
ATOM 2005 O O . ASP A 1 249 ? -9.329 1.534 -3.449 1.00 92.06 249 ASP A O 1
ATOM 2009 N N . LEU A 1 250 ? -9.698 0.832 -1.339 1.00 91.69 250 LEU A N 1
ATOM 2010 C CA . LEU A 1 250 ? -9.762 -0.586 -1.684 1.00 91.69 250 LEU A CA 1
ATOM 2011 C C . LEU A 1 250 ? -11.049 -0.925 -2.438 1.00 91.69 250 LEU A C 1
ATOM 2013 O O . LEU A 1 250 ? -11.072 -1.917 -3.165 1.00 91.69 250 LEU A O 1
ATOM 2017 N N . LYS A 1 251 ? -12.086 -0.090 -2.315 1.00 87.19 251 LYS A N 1
ATOM 2018 C CA . LYS A 1 251 ? -13.353 -0.253 -3.028 1.00 87.19 251 LYS A CA 1
ATOM 2019 C C . LYS A 1 251 ? -13.299 0.311 -4.439 1.00 87.19 251 LYS A C 1
ATOM 2021 O O . LYS A 1 251 ? -13.844 -0.306 -5.338 1.00 87.19 251 LYS A O 1
ATOM 2026 N N . ASP A 1 252 ? -12.640 1.446 -4.648 1.00 85.81 252 ASP A N 1
ATOM 2027 C CA . ASP A 1 252 ? -12.551 2.058 -5.981 1.00 85.81 252 ASP A CA 1
ATOM 2028 C C . ASP A 1 252 ? -11.273 1.660 -6.736 1.00 85.81 252 ASP A C 1
ATOM 2030 O O . ASP A 1 252 ? -11.169 1.912 -7.933 1.00 85.81 252 ASP A O 1
ATOM 2034 N N . GLY A 1 253 ? -10.285 1.062 -6.057 1.00 86.56 253 GLY A N 1
ATOM 2035 C CA . GLY A 1 253 ? -8.974 0.770 -6.641 1.00 86.56 253 GLY A CA 1
ATOM 2036 C C . GLY A 1 253 ? -8.244 2.045 -7.047 1.00 86.56 253 GLY A C 1
ATOM 2037 O O . GLY A 1 253 ? -7.849 2.193 -8.197 1.00 86.56 253 GLY A O 1
ATOM 2038 N N . ARG A 1 254 ? -8.110 3.004 -6.127 1.00 87.50 254 ARG A N 1
ATOM 2039 C CA . ARG A 1 254 ? -7.463 4.296 -6.409 1.00 87.50 254 ARG A CA 1
ATOM 2040 C C . ARG A 1 254 ? -6.470 4.653 -5.325 1.00 87.50 254 ARG A C 1
ATOM 2042 O O . ARG A 1 254 ? -6.760 4.464 -4.149 1.00 87.50 254 ARG A O 1
ATOM 2049 N N . VAL A 1 255 ? -5.346 5.240 -5.720 1.00 90.75 255 VAL A N 1
ATOM 2050 C CA . VAL A 1 255 ? -4.395 5.847 -4.784 1.00 90.75 255 VAL A CA 1
ATOM 2051 C C . VAL A 1 255 ? -4.647 7.347 -4.723 1.00 90.75 255 VAL A C 1
ATOM 2053 O O . VAL A 1 255 ? -4.753 8.017 -5.747 1.00 90.75 255 VAL A O 1
ATOM 2056 N N . LEU A 1 256 ? -4.764 7.872 -3.511 1.00 90.88 256 LEU A N 1
ATOM 2057 C CA . LEU A 1 256 ? -5.054 9.268 -3.224 1.00 90.88 256 LEU A CA 1
ATOM 2058 C C . LEU A 1 256 ? -3.983 9.797 -2.280 1.00 90.88 256 LEU A C 1
ATOM 2060 O O . LEU A 1 256 ? -3.655 9.156 -1.281 1.00 90.88 256 LEU A O 1
ATOM 2064 N N . LYS A 1 257 ? -3.464 10.991 -2.562 1.00 91.69 257 LYS A N 1
ATOM 2065 C CA . LYS A 1 257 ? -2.662 11.720 -1.581 1.00 91.69 257 LYS A CA 1
ATOM 2066 C C . LYS A 1 257 ? -3.615 12.385 -0.594 1.00 91.69 257 LYS A C 1
ATOM 2068 O O . LYS A 1 257 ? -4.582 13.011 -1.026 1.00 91.69 257 LYS A O 1
ATOM 2073 N N . THR A 1 258 ? -3.361 12.257 0.704 1.00 90.75 258 THR A N 1
ATOM 2074 C CA . THR A 1 258 ? -4.226 12.808 1.760 1.00 90.75 258 THR A CA 1
ATOM 2075 C C . THR A 1 258 ? -3.447 13.640 2.772 1.00 90.75 258 THR A C 1
ATOM 2077 O O . THR A 1 258 ? -2.254 13.414 2.961 1.00 90.75 258 THR A O 1
ATOM 2080 N N . HIS A 1 259 ? -4.125 14.556 3.458 1.00 88.44 259 HIS A N 1
ATOM 2081 C CA . HIS A 1 259 ? -3.589 15.319 4.583 1.00 88.44 259 HIS A CA 1
ATOM 2082 C C . HIS A 1 259 ? -4.197 14.824 5.908 1.00 88.44 259 HIS A C 1
ATOM 2084 O O . HIS A 1 259 ? -5.403 14.936 6.117 1.00 88.44 259 HIS A O 1
ATOM 2090 N N . PHE A 1 260 ? -3.367 14.335 6.835 1.00 83.38 260 PHE A N 1
ATOM 2091 C CA . PHE A 1 260 ? -3.794 13.777 8.132 1.00 83.38 260 PHE A CA 1
ATOM 2092 C C . PHE A 1 260 ? -3.857 14.803 9.271 1.00 83.38 260 PHE A C 1
ATOM 2094 O O . PHE A 1 260 ? -4.291 14.492 10.378 1.00 83.38 260 PHE A O 1
ATOM 2101 N N . GLY A 1 261 ? -3.474 16.049 8.996 1.00 83.06 261 GLY A N 1
ATOM 2102 C CA . GLY A 1 261 ? -3.532 17.154 9.954 1.00 83.06 261 GLY A CA 1
ATOM 2103 C C . GLY A 1 261 ? -2.189 17.352 10.639 1.00 83.06 261 GLY A C 1
ATOM 2104 O O . GLY A 1 261 ? -1.598 18.423 10.522 1.00 83.06 261 GLY A O 1
ATOM 2105 N N . GLU A 1 262 ? -1.686 16.298 11.273 1.00 83.94 262 GLU A N 1
ATOM 2106 C CA . GLU A 1 262 ? -0.415 16.282 11.995 1.00 83.94 262 GLU A CA 1
ATOM 2107 C C . GLU A 1 262 ? 0.462 15.114 11.522 1.00 83.94 262 GLU A C 1
ATOM 2109 O O . GLU A 1 262 ? -0.007 14.192 10.859 1.00 83.94 262 GLU A O 1
ATOM 2114 N N . ALA A 1 263 ? 1.759 15.172 11.824 1.00 84.00 263 ALA A N 1
ATOM 2115 C CA . ALA A 1 263 ? 2.666 14.049 11.598 1.00 84.00 263 ALA A CA 1
ATOM 2116 C C . ALA A 1 263 ? 2.570 13.040 12.754 1.00 84.00 263 ALA A C 1
ATOM 2118 O O . ALA A 1 263 ? 2.299 13.414 13.902 1.00 84.00 263 ALA A O 1
ATOM 2119 N N . VAL A 1 264 ? 2.822 11.760 12.477 1.00 83.06 264 VAL A N 1
ATOM 2120 C CA . VAL A 1 264 ? 2.866 10.730 13.525 1.00 83.06 264 VAL A CA 1
ATOM 2121 C C . VAL A 1 264 ? 4.126 10.901 14.375 1.00 83.06 264 VAL A C 1
ATOM 2123 O O . VAL A 1 264 ? 5.218 11.098 13.856 1.00 83.06 264 VAL A O 1
ATOM 2126 N N . LYS A 1 265 ? 4.014 10.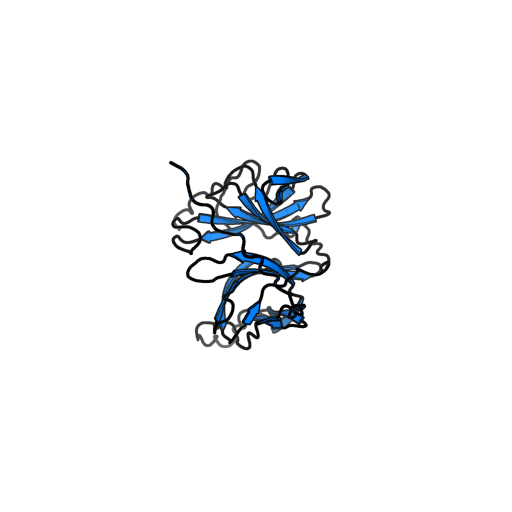780 15.699 1.00 85.94 265 LYS A N 1
ATOM 2127 C CA . LYS A 1 265 ? 5.182 10.769 16.592 1.00 85.94 265 LYS A CA 1
ATOM 2128 C C . LYS A 1 265 ? 5.412 9.356 17.093 1.00 85.94 265 LYS A C 1
ATOM 2130 O O . LYS A 1 265 ? 4.614 8.851 17.876 1.00 85.94 265 LYS A O 1
ATOM 2135 N N . VAL A 1 266 ? 6.474 8.715 16.620 1.00 82.94 266 VAL A N 1
ATOM 2136 C CA . VAL A 1 266 ? 6.852 7.358 17.031 1.00 82.94 266 VAL A CA 1
ATOM 2137 C C . VAL A 1 266 ? 7.836 7.444 18.193 1.00 82.94 266 VAL A C 1
ATOM 2139 O O . VAL A 1 266 ? 8.781 8.231 18.154 1.00 82.94 266 VAL A O 1
ATOM 2142 N N . GLU A 1 267 ? 7.604 6.654 19.237 1.00 83.44 267 GLU A N 1
ATOM 2143 C CA . GLU A 1 267 ? 8.549 6.530 20.343 1.00 83.44 267 GLU A CA 1
ATOM 2144 C C . GLU A 1 267 ? 9.766 5.704 19.893 1.00 83.44 267 GLU A C 1
ATOM 2146 O O . GLU A 1 267 ? 9.608 4.734 19.137 1.00 83.44 267 GLU A O 1
ATOM 2151 N N . PRO A 1 268 ? 10.987 6.051 20.342 1.00 74.88 268 PRO A N 1
ATOM 2152 C CA . PRO A 1 268 ? 12.161 5.232 20.086 1.00 74.88 268 PRO A CA 1
ATOM 2153 C C . PRO A 1 268 ? 11.906 3.795 20.531 1.00 74.88 268 PRO A C 1
ATOM 2155 O O . PRO A 1 268 ? 11.323 3.546 21.586 1.00 74.88 268 PRO A O 1
ATOM 2158 N N . LYS A 1 269 ? 12.359 2.833 19.729 1.00 68.31 269 LYS A N 1
ATOM 2159 C CA . LYS A 1 269 ? 12.333 1.434 20.144 1.00 68.31 269 LYS A CA 1
ATOM 2160 C C . LYS A 1 269 ? 13.238 1.306 21.366 1.00 68.31 269 LYS A C 1
ATOM 2162 O O . LYS A 1 269 ? 14.409 1.674 21.276 1.00 68.31 269 LYS A O 1
ATOM 2167 N N . GLU A 1 270 ? 12.708 0.812 22.484 1.00 66.12 270 GLU A N 1
ATOM 2168 C CA . GLU A 1 270 ? 13.556 0.485 23.630 1.00 66.12 270 GLU A CA 1
ATOM 2169 C C . GLU A 1 270 ? 14.677 -0.451 23.145 1.00 66.12 270 GLU A C 1
ATOM 2171 O O . GLU A 1 270 ? 14.389 -1.406 22.405 1.00 66.12 270 GLU A O 1
ATOM 2176 N N . PRO A 1 271 ? 15.950 -0.155 23.465 1.00 54.28 271 PRO A N 1
ATOM 2177 C CA . PRO A 1 271 ? 17.041 -1.050 23.121 1.00 54.28 271 PRO A CA 1
ATOM 2178 C C . PRO A 1 271 ? 16.758 -2.409 23.769 1.00 54.28 271 PRO A C 1
ATOM 2180 O O . PRO A 1 271 ? 16.501 -2.486 24.969 1.00 54.28 271 PRO A O 1
ATOM 2183 N N . LYS A 1 272 ? 16.729 -3.453 22.937 1.00 47.84 272 LYS A N 1
ATOM 2184 C CA . LYS A 1 272 ? 16.617 -4.842 23.391 1.00 47.84 272 LYS A CA 1
ATOM 2185 C C . LYS A 1 272 ? 17.932 -5.327 23.973 1.00 47.84 272 LYS A C 1
ATOM 2187 O O . LYS A 1 272 ? 18.978 -4.944 23.403 1.00 47.84 272 LYS A O 1
#

Nearest PDB structures (foldseek):
  3fyf-assembly1_A  TM=5.419E-01  e=1.608E+00  Phocaeicola vulgatus ATCC 8482
  3fyf-assembly1_B  TM=5.234E-01  e=6.477E+00  Phocaeicola vulgatus ATCC 8482
  4gdz-assembly1_A-3  TM=4.972E-01  e=7.482E+00  Bacteroides eggerthii DSM 20697
  1s0c-assembly1_A  TM=1.519E-01  e=3.454E-01  Clostridium botulinum
  1s0g-assembly1_A  TM=1.523E-01  e=3.803E-01  Clostridium botulinum